Protein AF-A0A956RE01-F1 (afdb_monomer)

Solvent-accessible surface area (backbone atoms only — not comparable to full-atom values): 13002 Å² total; per-residue (Å²): 108,70,56,58,42,41,45,38,44,34,41,78,73,58,74,47,74,67,39,47,53,52,49,48,57,53,44,66,75,76,43,63,73,71,56,42,56,56,47,55,59,42,67,74,34,63,64,59,32,50,56,52,55,68,73,54,75,72,76,89,75,61,57,68,61,55,50,49,59,45,48,55,50,41,26,50,63,29,57,65,54,74,40,30,52,53,42,51,50,55,51,37,47,67,62,71,46,55,66,72,59,53,56,52,48,52,54,52,52,52,50,52,45,42,51,39,43,52,55,38,51,48,55,52,38,58,68,53,65,56,64,98,82,41,63,50,74,66,53,49,51,52,50,50,55,54,55,70,71,33,42,44,30,71,74,57,41,60,54,57,60,57,31,58,84,59,48,68,56,70,66,60,51,44,62,57,50,51,74,48,56,72,69,58,43,51,54,37,48,38,52,39,21,58,52,36,68,76,39,97,54,29,70,67,47,51,52,53,49,46,54,46,34,49,69,52,76,43,56,69,67,60,48,48,52,23,54,58,70,77,82,83,124

pLDDT: mean 90.41, std 9.09, range [31.34, 97.69]

Mean predicted aligned error: 5.32 Å

Nearest PDB structures (foldseek):
  2h5n-assembly1_B  TM=5.365E-01  e=4.356E+00  Porphyromonas gingivalis
  2h5n-assembly1_A  TM=5.049E-01  e=4.552E+00  Porphyromonas gingivalis
  7b2q-assembly1_B  TM=2.016E-01  e=2.456E+00  Homo sapiens

Radius of gyration: 19.48 Å; Cα contacts (8 Å, |Δi|>4): 235; chains: 1; bounding box: 50×41×49 Å

Sequence (233 aa):
MLTAYGLIALADRVLTGNEAARVLGYAKGHLEGEEEFIWMDRLTDLNALQDHFATLSTPDGDARVILEQLWSIALVDGEASMAEVKMLERIGRKLGVKGPDISRWRKDWTNRVIENGDFTARLMAILIPREDGEPSSEDRAYYEQLIDGLPINLGRRKKLLRMLDRPPSFDSIKADFTKLDDERRGEIVGAIGRQLRRSVHRERGAALLRELAAAGGLGDDDVDAALAAKSGS

Foldseek 3Di:
DLLLLLLLCCLVPDRDPQSVVVSLVVCVVPDDDPRSVVSVVCSNDNVSSVVVVVPDAQDDDDLLVVLLSSLVSLLQQLHHDPSSLVSSCVSSVSNVHDNVVSVVSSVVSSVLLVVLLVLLLLLLLVLADDDVLAGDPVSLVVSLVVLSRRSHHPVVSVVSSCCSSPHDDLVVSLVVLLVDDPVSNLSSLLSNLVVLLVDPSNVVSLVSSCVSCVSNVHDPVSNVVSVDDDPPD

Structure (mmCIF, N/CA/C/O backbone):
data_AF-A0A956RE01-F1
#
_entry.id   AF-A0A956RE01-F1
#
loop_
_atom_site.group_PDB
_atom_site.id
_atom_site.type_symbol
_atom_site.label_atom_id
_atom_site.label_alt_id
_atom_site.label_comp_id
_atom_site.label_asym_id
_atom_site.label_entity_id
_atom_site.label_seq_id
_atom_site.pdbx_PDB_ins_code
_atom_site.Cartn_x
_atom_site.Cartn_y
_atom_site.Cartn_z
_atom_site.occupancy
_atom_site.B_iso_or_equiv
_atom_site.auth_seq_id
_atom_site.auth_comp_id
_atom_site.auth_asym_id
_atom_site.auth_atom_id
_atom_site.pdbx_PDB_model_num
ATOM 1 N N . MET A 1 1 ? -13.304 9.348 11.236 1.00 82.81 1 MET A N 1
ATOM 2 C CA . MET A 1 1 ? -12.237 8.519 10.631 1.00 82.81 1 MET A CA 1
ATOM 3 C C . MET A 1 1 ? -10.883 8.711 11.307 1.00 82.81 1 MET A C 1
ATOM 5 O O . MET A 1 1 ? -10.332 7.715 11.752 1.00 82.81 1 MET A O 1
ATOM 9 N N . LEU A 1 2 ? -10.369 9.939 11.472 1.00 87.69 2 LEU A N 1
ATOM 10 C CA . LEU A 1 2 ? -9.028 10.195 12.037 1.00 87.69 2 LEU A CA 1
ATOM 11 C C . LEU A 1 2 ? -8.740 9.511 13.392 1.00 87.69 2 LEU A C 1
ATOM 13 O O . LEU A 1 2 ? -7.663 8.959 13.581 1.00 87.69 2 LEU A O 1
ATOM 17 N N . THR A 1 3 ? -9.717 9.442 14.304 1.00 90.69 3 THR A N 1
ATOM 18 C CA . THR A 1 3 ? -9.567 8.683 15.565 1.00 90.69 3 THR A CA 1
ATOM 19 C C . THR A 1 3 ? -9.249 7.212 15.334 1.00 90.69 3 THR A C 1
ATOM 21 O O . THR A 1 3 ? -8.397 6.658 16.012 1.00 90.69 3 THR A O 1
ATOM 24 N N . ALA A 1 4 ? -9.926 6.571 14.380 1.00 91.19 4 ALA A N 1
ATOM 25 C CA . ALA A 1 4 ? -9.703 5.165 14.072 1.00 91.19 4 ALA A CA 1
ATOM 26 C C . ALA A 1 4 ? -8.326 4.952 13.420 1.00 91.19 4 ALA A C 1
ATOM 28 O O . ALA A 1 4 ? -7.662 3.972 13.748 1.00 91.19 4 ALA A O 1
ATOM 29 N N . TYR A 1 5 ? -7.871 5.895 12.581 1.00 90.81 5 TYR A N 1
ATOM 30 C CA . TYR A 1 5 ? -6.505 5.902 12.043 1.00 90.81 5 TYR A CA 1
ATOM 31 C C . TYR A 1 5 ? -5.464 5.943 13.172 1.00 90.81 5 TYR A C 1
ATOM 33 O O . TYR A 1 5 ? -4.588 5.083 13.228 1.00 90.81 5 TYR A O 1
ATOM 41 N N . GLY A 1 6 ? -5.608 6.889 14.106 1.00 91.12 6 GLY A N 1
ATOM 42 C CA . GLY A 1 6 ? -4.723 7.003 15.268 1.00 91.12 6 GLY A CA 1
ATOM 43 C C . GLY A 1 6 ? -4.767 5.777 16.182 1.00 91.12 6 GLY A C 1
ATOM 44 O O . GLY A 1 6 ? -3.731 5.329 16.653 1.00 91.12 6 GLY A O 1
ATOM 45 N N . LEU A 1 7 ? -5.948 5.189 16.400 1.00 93.81 7 LEU A N 1
ATOM 46 C CA . LEU A 1 7 ? -6.093 3.988 17.227 1.00 93.81 7 LEU A CA 1
ATOM 47 C C . LEU A 1 7 ? -5.344 2.782 16.670 1.00 93.81 7 LEU A C 1
ATOM 49 O O . LEU A 1 7 ? -4.800 2.015 17.458 1.00 93.81 7 LEU A O 1
ATOM 53 N N . ILE A 1 8 ? -5.354 2.591 15.348 1.00 94.56 8 ILE A N 1
ATOM 54 C CA . ILE A 1 8 ? -4.568 1.530 14.713 1.00 94.56 8 ILE A CA 1
ATOM 55 C C . ILE A 1 8 ? -3.079 1.841 14.853 1.00 94.56 8 ILE A C 1
ATOM 57 O O . ILE A 1 8 ? -2.365 1.023 15.414 1.00 94.56 8 ILE A O 1
ATOM 61 N N . ALA A 1 9 ? -2.649 3.040 14.452 1.00 90.94 9 ALA A N 1
ATOM 62 C CA . ALA A 1 9 ? -1.240 3.441 14.476 1.00 90.94 9 ALA A CA 1
ATOM 63 C C . ALA A 1 9 ? -0.602 3.458 15.880 1.00 90.94 9 ALA A C 1
ATOM 65 O O . ALA A 1 9 ? 0.609 3.389 16.005 1.00 90.94 9 ALA A O 1
ATOM 66 N N . LEU A 1 10 ? -1.399 3.588 16.947 1.00 91.94 10 LEU A N 1
ATOM 67 C CA . LEU A 1 10 ? -0.927 3.547 18.336 1.00 91.94 10 LEU A CA 1
ATOM 68 C C . LEU A 1 10 ? -1.280 2.246 19.063 1.00 91.94 10 LEU A C 1
ATOM 70 O O . LEU A 1 10 ? -1.104 2.162 20.282 1.00 91.94 10 LEU A O 1
ATOM 74 N N . ALA A 1 11 ? -1.822 1.238 18.376 1.00 92.19 11 ALA A N 1
ATOM 75 C CA . ALA A 1 11 ? -2.373 0.064 19.046 1.00 92.19 11 ALA A CA 1
ATOM 76 C C . ALA A 1 11 ? -1.320 -0.691 19.875 1.00 92.19 11 ALA A C 1
ATOM 78 O O . ALA A 1 11 ? -1.633 -1.179 20.965 1.00 92.19 11 ALA A O 1
ATOM 79 N N . ASP A 1 12 ? -0.081 -0.759 19.392 1.00 90.06 12 ASP A N 1
ATOM 80 C CA . ASP A 1 12 ? 1.063 -1.382 20.065 1.00 90.06 12 ASP A CA 1
ATOM 81 C C . ASP A 1 12 ? 1.896 -0.398 20.915 1.00 90.06 12 ASP A C 1
ATOM 83 O O . ASP A 1 12 ? 2.863 -0.805 21.561 1.00 90.06 12 ASP A O 1
ATOM 87 N N . ARG A 1 13 ? 1.459 0.869 20.994 1.00 87.06 13 ARG A N 1
ATOM 88 C CA . ARG A 1 13 ? 2.109 1.996 21.687 1.00 87.06 13 ARG A CA 1
ATOM 89 C C . ARG A 1 13 ? 3.425 2.462 21.064 1.00 87.06 13 ARG A C 1
ATOM 91 O O . ARG A 1 13 ? 4.165 3.197 21.720 1.00 87.06 13 ARG A O 1
ATOM 98 N N . VAL A 1 14 ? 3.709 2.075 19.827 1.00 83.75 14 VAL A N 1
ATOM 99 C CA . VAL A 1 14 ? 4.870 2.544 19.076 1.00 83.75 14 VAL A CA 1
ATOM 100 C C . VAL A 1 14 ? 4.365 3.215 17.811 1.00 83.75 14 VAL A C 1
ATOM 102 O O . VAL A 1 14 ? 3.872 2.557 16.916 1.00 83.75 14 VAL A O 1
ATOM 105 N N . LEU A 1 15 ? 4.505 4.538 17.725 1.00 81.94 15 LEU A N 1
ATOM 106 C CA . LEU A 1 15 ? 4.185 5.255 16.495 1.00 81.94 15 LEU A CA 1
ATOM 107 C C . LEU A 1 15 ? 5.443 5.363 15.634 1.00 81.94 15 LEU A C 1
ATOM 109 O O . LEU A 1 15 ? 6.355 6.134 15.954 1.00 81.94 15 LEU A O 1
ATOM 113 N N . THR A 1 16 ? 5.504 4.608 14.542 1.00 82.69 16 THR A N 1
ATOM 114 C CA . THR A 1 16 ? 6.616 4.726 13.594 1.00 82.69 16 THR A CA 1
ATOM 115 C C . THR A 1 16 ? 6.472 5.981 12.730 1.00 82.69 16 THR A C 1
ATOM 117 O O . THR A 1 16 ? 5.378 6.512 12.518 1.00 82.69 16 THR A O 1
ATOM 120 N N . GLY A 1 17 ? 7.589 6.469 12.178 1.00 81.94 17 GLY A N 1
ATOM 121 C CA . GLY A 1 17 ? 7.576 7.646 11.301 1.00 81.94 17 GLY A CA 1
ATOM 122 C C . GLY A 1 17 ? 6.684 7.471 10.064 1.00 81.94 17 GLY A C 1
ATOM 123 O O . GLY A 1 17 ? 6.047 8.428 9.624 1.00 81.94 17 GLY A O 1
ATOM 124 N N . ASN A 1 18 ? 6.584 6.249 9.533 1.00 82.38 18 ASN A N 1
ATOM 125 C CA . ASN A 1 18 ? 5.767 5.957 8.358 1.00 82.38 18 ASN A CA 1
ATOM 126 C C . ASN A 1 18 ? 4.265 5.919 8.688 1.00 82.38 18 ASN A C 1
ATOM 128 O O . ASN A 1 18 ? 3.454 6.440 7.917 1.00 82.38 18 ASN A O 1
ATOM 132 N N . GLU A 1 19 ? 3.878 5.345 9.830 1.00 84.25 19 GLU A N 1
ATOM 133 C CA . GLU A 1 19 ? 2.489 5.368 10.304 1.00 84.25 19 GLU A CA 1
ATOM 134 C C . GLU A 1 19 ? 2.057 6.793 10.635 1.00 84.25 19 GLU A C 1
ATOM 136 O O . G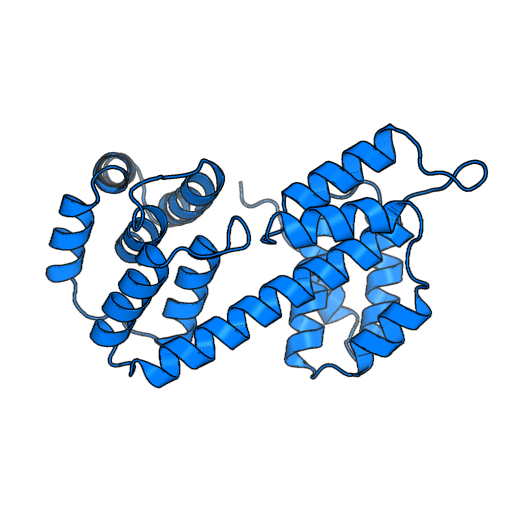LU A 1 19 ? 1.007 7.239 10.164 1.00 84.25 19 GLU A O 1
ATOM 141 N N . ALA A 1 20 ? 2.910 7.543 11.345 1.00 83.69 20 ALA A N 1
ATOM 142 C CA . ALA A 1 20 ? 2.697 8.957 11.621 1.00 83.69 20 ALA A CA 1
ATOM 143 C C . ALA A 1 20 ? 2.462 9.733 10.321 1.00 83.69 20 ALA A C 1
ATOM 145 O O . ALA A 1 20 ? 1.442 10.400 10.181 1.00 83.69 20 ALA A O 1
ATOM 146 N N . ALA A 1 21 ? 3.338 9.590 9.322 1.00 84.06 21 ALA A N 1
ATOM 147 C CA . ALA A 1 21 ? 3.187 10.280 8.043 1.00 84.06 21 ALA A CA 1
ATOM 148 C C . ALA A 1 21 ? 1.838 9.987 7.359 1.00 84.06 21 ALA A C 1
ATOM 150 O O . ALA A 1 21 ? 1.241 10.894 6.776 1.00 84.06 21 ALA A O 1
ATOM 151 N N . ARG A 1 22 ? 1.315 8.756 7.455 1.00 82.75 22 ARG A N 1
ATOM 152 C CA . ARG A 1 22 ? -0.002 8.409 6.893 1.00 82.75 22 ARG A CA 1
ATOM 153 C C . ARG A 1 22 ? -1.161 9.017 7.669 1.00 82.75 22 ARG A C 1
ATOM 155 O O . ARG A 1 22 ? -2.068 9.574 7.051 1.00 82.75 22 ARG A O 1
ATOM 162 N N . VAL A 1 23 ? -1.141 8.922 8.997 1.00 85.25 23 VAL A N 1
ATOM 163 C CA . VAL A 1 23 ? -2.196 9.499 9.843 1.00 85.25 23 VAL A CA 1
ATOM 164 C C . VAL A 1 23 ? -2.228 11.023 9.690 1.00 85.25 23 VAL A C 1
ATOM 166 O O . VAL A 1 23 ? -3.299 11.605 9.526 1.00 85.25 23 VAL A O 1
ATOM 169 N N . LEU A 1 24 ? -1.057 11.663 9.647 1.00 82.19 24 LEU A N 1
ATOM 170 C CA . LEU A 1 24 ? -0.921 13.105 9.444 1.00 82.19 24 LEU A CA 1
ATOM 171 C C . LEU A 1 24 ? -1.307 13.546 8.036 1.00 82.19 24 LEU A C 1
ATOM 173 O O . LEU A 1 24 ? -1.952 14.578 7.881 1.00 82.19 24 LEU A O 1
ATOM 177 N N . GLY A 1 25 ? -0.967 12.762 7.012 1.00 81.75 25 GLY A N 1
ATOM 178 C CA . GLY A 1 25 ? -1.433 13.017 5.651 1.00 81.75 25 GLY A CA 1
ATOM 179 C C . GLY A 1 25 ? -2.960 13.011 5.554 1.00 81.75 25 GLY A C 1
ATOM 180 O O . GLY A 1 25 ? -3.533 13.843 4.856 1.00 81.75 25 GLY A O 1
ATOM 181 N N . TYR A 1 26 ? -3.630 12.128 6.304 1.00 81.25 26 TYR A N 1
ATOM 182 C CA . TYR A 1 26 ? -5.088 12.146 6.405 1.00 81.25 26 TYR A CA 1
ATOM 183 C C . TYR A 1 26 ? -5.588 13.387 7.158 1.00 81.25 26 TYR A C 1
ATOM 185 O O . TYR A 1 26 ? -6.492 14.058 6.670 1.00 81.25 26 TYR A O 1
ATOM 193 N N . ALA A 1 27 ? -4.991 13.723 8.306 1.00 79.75 27 ALA A N 1
ATOM 194 C CA . ALA A 1 27 ? -5.362 14.897 9.100 1.00 79.75 27 ALA A CA 1
ATOM 195 C C . ALA A 1 27 ? -5.250 16.213 8.310 1.00 79.75 27 ALA A C 1
ATOM 197 O O . ALA A 1 27 ? -6.220 16.959 8.246 1.00 79.75 27 ALA A O 1
ATOM 198 N N . LYS A 1 28 ? -4.119 16.457 7.637 1.00 75.31 28 LYS A N 1
ATOM 199 C CA . LYS A 1 28 ? -3.869 17.689 6.865 1.00 75.31 28 LYS A CA 1
ATOM 200 C C . LYS A 1 28 ? -4.835 17.911 5.706 1.00 75.31 28 LYS A C 1
ATOM 202 O O . LYS A 1 28 ? -5.053 19.043 5.302 1.00 75.31 28 LYS A O 1
ATOM 207 N N . GLY A 1 29 ? -5.412 16.841 5.161 1.00 73.00 29 GLY A N 1
ATOM 208 C CA . GLY A 1 29 ? -6.431 16.949 4.117 1.00 73.00 29 GLY A CA 1
ATOM 209 C C . GLY A 1 29 ? -7.837 17.269 4.638 1.00 73.00 29 GLY A C 1
ATOM 210 O O . GLY A 1 29 ? -8.733 17.464 3.824 1.00 73.00 29 GLY A O 1
ATOM 211 N N . HIS A 1 30 ? -8.050 17.261 5.960 1.00 77.62 30 HIS A N 1
ATOM 212 C CA . HIS A 1 30 ? -9.384 17.317 6.573 1.00 77.62 30 HIS A CA 1
ATOM 213 C C . HIS A 1 30 ? -9.507 18.296 7.748 1.00 77.62 30 HIS A C 1
ATOM 215 O O . HIS A 1 30 ? -10.621 18.503 8.222 1.00 77.62 30 HIS A O 1
ATOM 221 N N . LEU A 1 31 ? -8.400 18.852 8.240 1.00 81.62 31 LEU A N 1
ATOM 222 C CA . LEU A 1 31 ? -8.347 19.727 9.408 1.00 81.62 31 LEU A CA 1
ATOM 223 C C . LEU A 1 31 ? -7.549 20.984 9.071 1.00 81.62 31 LEU A C 1
ATOM 225 O O . LEU A 1 31 ? -6.555 20.905 8.352 1.00 81.62 31 LEU A O 1
ATOM 229 N N . GLU A 1 32 ? -7.950 22.119 9.639 1.00 80.00 32 GLU A N 1
ATOM 230 C CA . GLU A 1 32 ? -7.264 23.398 9.456 1.00 80.00 32 GLU A CA 1
ATOM 231 C C . GLU A 1 32 ? -7.017 24.096 10.803 1.00 80.00 32 GLU A C 1
ATOM 233 O O . GLU A 1 32 ? -7.822 24.023 11.735 1.00 80.00 32 GLU A O 1
ATOM 238 N N . GLY A 1 33 ? -5.892 24.809 10.899 1.00 79.38 33 GLY A N 1
ATOM 239 C CA . GLY A 1 33 ? -5.599 25.720 12.005 1.00 79.38 33 GLY A CA 1
ATOM 240 C C . GLY A 1 33 ? -5.492 25.040 13.374 1.00 79.38 33 GLY A C 1
ATOM 241 O O . GLY A 1 33 ? -4.724 24.101 13.569 1.00 79.38 33 GLY A O 1
ATOM 242 N N . GLU A 1 34 ? -6.235 25.554 14.352 1.00 80.00 34 GLU A N 1
ATOM 243 C CA . GLU A 1 34 ? -6.194 25.100 15.750 1.00 80.00 34 GLU A CA 1
ATOM 244 C C . GLU A 1 34 ? -6.663 23.643 15.917 1.00 80.00 34 GLU A C 1
ATOM 246 O O . GLU A 1 34 ? -6.195 22.929 16.807 1.00 80.00 34 GLU A O 1
ATOM 251 N N . GLU A 1 35 ? -7.530 23.169 15.019 1.00 80.75 35 GLU A N 1
ATOM 252 C CA . GLU A 1 35 ? -8.024 21.795 15.042 1.00 80.75 35 GLU A CA 1
ATOM 253 C C . GLU A 1 35 ? -6.904 20.788 14.738 1.00 80.75 35 GLU A C 1
ATOM 255 O O . GLU A 1 35 ? -6.819 19.746 15.390 1.00 80.75 35 GLU A O 1
ATOM 260 N N . GLU A 1 36 ? -5.987 21.121 13.821 1.00 79.44 36 GLU A N 1
ATOM 261 C CA . GLU A 1 36 ? -4.813 20.291 13.528 1.00 79.44 36 GLU A CA 1
ATOM 262 C C . GLU A 1 36 ? -3.948 20.115 14.784 1.00 79.44 36 GLU A C 1
ATOM 264 O O . GLU A 1 36 ? -3.575 18.993 15.119 1.00 79.44 36 GLU A O 1
ATOM 269 N N . PHE A 1 37 ? -3.696 21.192 15.536 1.00 79.56 37 PHE A N 1
ATOM 270 C CA . PHE A 1 37 ? -2.884 21.145 16.757 1.00 79.56 37 PHE A CA 1
ATOM 271 C C . PHE A 1 37 ? -3.516 20.275 17.855 1.00 79.56 37 PHE A C 1
ATOM 273 O O . PHE A 1 37 ? -2.831 19.458 18.473 1.00 79.56 37 PHE A O 1
ATOM 280 N N . ILE A 1 38 ? -4.831 20.389 18.064 1.00 82.00 38 ILE A N 1
ATOM 281 C CA . ILE A 1 38 ? -5.563 19.547 19.026 1.00 82.00 38 ILE A CA 1
ATOM 282 C C . ILE A 1 38 ? -5.472 18.068 18.634 1.00 82.00 38 ILE A C 1
ATOM 284 O O . ILE A 1 38 ? -5.308 17.191 19.489 1.00 82.00 38 ILE A O 1
ATOM 288 N N . TRP A 1 39 ? -5.577 17.768 17.339 1.00 83.56 39 TRP A N 1
ATOM 289 C CA . TRP A 1 39 ? -5.441 16.399 16.857 1.00 83.56 39 TRP A CA 1
ATOM 290 C C . TRP A 1 39 ? -4.017 15.876 16.960 1.00 83.56 39 TRP A C 1
ATOM 292 O O . TRP A 1 39 ? -3.854 14.706 17.292 1.00 83.56 39 TRP A O 1
ATOM 302 N N . MET A 1 40 ? -3.006 16.716 16.741 1.00 81.00 40 MET A N 1
ATOM 303 C CA . MET A 1 40 ? -1.608 16.339 16.939 1.00 81.00 40 MET A CA 1
ATOM 304 C C . MET A 1 40 ? -1.346 15.860 18.363 1.00 81.00 40 MET A C 1
ATOM 306 O O . MET A 1 40 ? -0.753 14.800 18.541 1.00 81.00 40 MET A O 1
ATOM 310 N N . ASP A 1 41 ? -1.828 16.604 19.359 1.00 83.44 41 ASP A N 1
ATOM 311 C CA . ASP A 1 41 ? -1.694 16.234 20.770 1.00 83.44 41 ASP A CA 1
ATOM 312 C C . ASP A 1 41 ? -2.409 14.903 21.055 1.00 83.44 41 ASP A C 1
ATOM 314 O O . ASP A 1 41 ? -1.817 13.940 21.550 1.00 83.44 41 ASP A O 1
ATOM 318 N N . ARG A 1 42 ? -3.662 14.777 20.598 1.00 85.56 42 ARG A N 1
ATOM 319 C CA . ARG A 1 42 ? -4.464 13.560 20.787 1.00 85.56 42 ARG A CA 1
ATOM 320 C C . ARG A 1 42 ? -3.871 12.326 20.101 1.00 85.56 42 ARG A C 1
ATOM 322 O O . ARG A 1 42 ? -3.989 11.228 20.633 1.00 85.56 42 ARG A O 1
ATOM 329 N N . LEU A 1 43 ? -3.234 12.480 18.941 1.00 85.00 43 LEU A N 1
ATOM 330 C CA . LEU A 1 43 ? -2.581 11.394 18.198 1.00 85.00 43 LEU A CA 1
ATOM 331 C C . LEU A 1 43 ? -1.316 10.851 18.878 1.00 85.00 43 LEU A C 1
ATOM 333 O O . LEU A 1 43 ? -0.701 9.934 18.341 1.00 85.00 43 LEU A O 1
ATOM 337 N N . THR A 1 44 ? -0.948 11.372 20.051 1.00 85.50 44 THR A N 1
ATOM 338 C CA . THR A 1 44 ? 0.118 10.825 20.902 1.00 85.50 44 THR A CA 1
ATOM 339 C C . THR A 1 44 ? -0.406 10.122 22.160 1.00 85.50 44 THR A C 1
ATOM 341 O O . THR A 1 44 ? 0.357 9.429 22.833 1.00 85.50 44 THR A O 1
ATOM 344 N N . ASP A 1 45 ? -1.709 10.221 22.454 1.00 89.44 45 ASP A N 1
ATOM 345 C CA . ASP A 1 45 ? -2.342 9.626 23.633 1.00 89.44 45 ASP A CA 1
ATOM 346 C C . ASP A 1 45 ? -3.381 8.566 23.234 1.00 89.44 45 ASP A C 1
ATOM 348 O O . ASP A 1 45 ? -4.523 8.845 22.852 1.00 89.44 45 ASP A O 1
ATOM 352 N N . LEU A 1 46 ? -2.982 7.299 23.378 1.00 90.69 46 LEU A N 1
ATOM 353 C CA . LEU A 1 46 ? -3.844 6.154 23.102 1.00 90.69 46 LEU A CA 1
ATOM 354 C C . LEU A 1 46 ? -5.112 6.143 23.974 1.00 90.69 46 LEU A C 1
ATOM 356 O O . LEU A 1 46 ? -6.164 5.724 23.491 1.00 90.69 46 LEU A O 1
ATOM 360 N N . ASN A 1 47 ? -5.045 6.577 25.234 1.00 91.44 47 ASN A N 1
ATOM 361 C CA . ASN A 1 47 ? -6.218 6.590 26.111 1.00 91.44 47 ASN A CA 1
ATOM 362 C C . ASN A 1 47 ? -7.201 7.670 25.657 1.00 91.44 47 ASN A C 1
ATOM 364 O O . ASN A 1 47 ? -8.379 7.369 25.462 1.00 91.44 47 ASN A O 1
ATOM 368 N N . ALA A 1 48 ? -6.709 8.878 25.366 1.00 90.69 48 ALA A N 1
ATOM 369 C CA . ALA A 1 48 ? -7.539 9.956 24.833 1.00 90.69 48 ALA A CA 1
ATOM 370 C C . ALA A 1 48 ? -8.228 9.560 23.513 1.00 90.69 48 ALA A C 1
ATOM 372 O O . ALA A 1 48 ? -9.404 9.867 23.299 1.00 90.69 48 ALA A O 1
ATOM 373 N N . LEU A 1 49 ? -7.534 8.827 22.633 1.00 92.50 49 LEU A N 1
ATOM 374 C CA . LEU A 1 49 ? -8.131 8.284 21.408 1.00 92.50 49 LEU A CA 1
ATOM 375 C C . LEU A 1 49 ? -9.211 7.237 21.688 1.00 92.50 49 LEU A C 1
ATOM 377 O O . LEU A 1 49 ? -10.232 7.215 20.996 1.00 92.50 49 LEU A O 1
ATOM 381 N N . GLN A 1 50 ? -9.006 6.363 22.674 1.00 92.69 50 GLN A N 1
ATOM 382 C CA . GLN A 1 50 ? -9.990 5.343 23.035 1.00 92.69 50 GLN A CA 1
ATOM 383 C C . GLN A 1 50 ? -11.249 5.951 23.649 1.00 92.69 50 GLN A C 1
ATOM 385 O O . GLN A 1 50 ? -12.352 5.520 23.296 1.00 92.69 50 GLN A O 1
ATOM 390 N N . ASP A 1 51 ? -11.089 6.955 24.508 1.00 93.00 51 ASP A N 1
ATOM 391 C CA . ASP A 1 51 ? -12.196 7.685 25.121 1.00 93.00 51 ASP A CA 1
ATOM 392 C C . ASP A 1 51 ? -12.986 8.444 24.056 1.00 93.00 51 ASP A C 1
ATOM 394 O O . ASP A 1 51 ? -14.206 8.299 23.962 1.00 93.00 51 ASP A O 1
ATOM 398 N N . HIS A 1 52 ? -12.294 9.152 23.159 1.00 92.31 52 HIS A N 1
ATOM 399 C CA . HIS A 1 52 ? -12.934 9.813 22.026 1.00 92.31 52 HIS A CA 1
ATOM 400 C C . HIS A 1 52 ? -13.661 8.810 21.115 1.00 92.31 52 HIS A C 1
ATOM 402 O O . HIS A 1 52 ? -14.795 9.029 20.711 1.00 92.31 52 HIS A O 1
ATOM 408 N N . PHE A 1 53 ? -13.065 7.654 20.821 1.00 93.25 53 PHE A N 1
ATOM 409 C CA . PHE A 1 53 ? -13.717 6.631 19.999 1.00 93.25 53 PHE A CA 1
ATOM 410 C C . PHE A 1 53 ? -14.978 6.037 20.644 1.00 93.25 53 PHE A C 1
ATOM 412 O O . PHE A 1 53 ? -15.911 5.626 19.941 1.00 93.25 53 PHE A O 1
ATOM 419 N N . ALA A 1 54 ? -15.032 5.976 21.976 1.00 91.56 54 ALA A N 1
ATOM 420 C CA . ALA A 1 54 ? -16.214 5.512 22.689 1.00 91.56 54 ALA A CA 1
ATOM 421 C C . ALA A 1 54 ? -17.410 6.456 22.483 1.00 91.56 54 ALA A C 1
ATOM 423 O O . ALA A 1 54 ? -18.527 5.961 22.324 1.00 91.56 54 ALA A O 1
ATOM 424 N N . THR A 1 55 ? -17.174 7.770 22.404 1.00 92.50 55 THR A N 1
ATOM 425 C CA . THR A 1 55 ? -18.231 8.785 22.245 1.00 92.50 55 THR A CA 1
ATOM 426 C C . THR A 1 55 ? -18.734 8.932 20.811 1.00 92.50 55 THR A C 1
ATOM 428 O O . THR A 1 55 ? -19.863 9.374 20.607 1.00 92.50 55 THR A O 1
ATOM 431 N N . LEU A 1 56 ? -17.937 8.538 19.813 1.00 88.88 56 LEU A N 1
ATOM 432 C CA . LEU A 1 56 ? -18.331 8.634 18.407 1.00 88.88 56 LEU A CA 1
ATOM 433 C C . LEU A 1 56 ? -19.507 7.709 18.070 1.00 88.88 56 LEU A C 1
ATOM 435 O O . LEU A 1 56 ? -19.555 6.551 18.498 1.00 88.88 56 LEU A O 1
ATOM 439 N N . SER A 1 57 ? -20.416 8.188 17.225 1.00 87.38 57 SER A N 1
ATOM 440 C CA . SER A 1 57 ? -21.365 7.333 16.516 1.00 87.38 57 SER A CA 1
ATOM 441 C C . SER A 1 57 ? -20.650 6.490 15.455 1.00 87.38 57 SER A C 1
ATOM 443 O O . SER A 1 57 ? -19.511 6.757 15.061 1.00 87.38 57 SER A O 1
ATOM 445 N N . THR A 1 58 ? -21.313 5.428 15.006 1.00 85.25 58 THR A N 1
ATOM 446 C CA . THR A 1 58 ? -20.853 4.657 13.850 1.00 85.25 58 THR A CA 1
ATOM 447 C C . THR A 1 58 ? -20.910 5.556 12.609 1.00 85.25 58 THR A C 1
ATOM 449 O O . THR A 1 58 ? -21.958 6.159 12.378 1.00 85.25 58 THR A O 1
ATOM 452 N N . PRO A 1 59 ? -19.810 5.702 11.847 1.00 83.38 59 PRO A N 1
ATOM 453 C CA . PRO A 1 59 ? -19.812 6.501 10.628 1.00 83.38 59 PRO A CA 1
ATOM 454 C C . PRO A 1 59 ? -20.705 5.866 9.559 1.00 83.38 59 PRO A C 1
ATOM 456 O O . PRO A 1 59 ? -20.803 4.640 9.481 1.00 83.38 59 PRO A O 1
ATOM 459 N N . ASP A 1 60 ? -21.288 6.704 8.705 1.00 82.81 60 ASP A N 1
ATOM 460 C CA . ASP A 1 60 ? -21.952 6.248 7.487 1.00 82.81 60 ASP A CA 1
ATOM 461 C C . ASP A 1 60 ? -20.921 5.696 6.488 1.00 82.81 60 ASP A C 1
ATOM 463 O O . ASP A 1 60 ? -19.784 6.171 6.413 1.00 82.81 60 ASP A O 1
ATOM 467 N N . GLY A 1 61 ? -21.328 4.701 5.699 1.00 87.25 61 GLY A N 1
ATOM 468 C CA . GLY A 1 61 ? -20.518 4.127 4.624 1.00 87.25 61 GLY A CA 1
ATOM 469 C C . GLY A 1 61 ? -20.302 2.620 4.735 1.00 87.25 61 GLY A C 1
ATOM 470 O O . GLY A 1 61 ? -20.811 1.947 5.633 1.00 87.25 61 GLY A O 1
ATOM 471 N N . ASP A 1 62 ? -19.546 2.078 3.782 1.00 93.56 62 ASP A N 1
ATOM 472 C CA . ASP A 1 62 ? -19.224 0.655 3.748 1.00 93.56 62 ASP A CA 1
ATOM 473 C C . ASP A 1 62 ? -18.151 0.324 4.798 1.00 93.56 62 ASP A C 1
ATOM 475 O O . ASP A 1 62 ? -16.987 0.726 4.696 1.00 93.56 62 ASP A O 1
ATOM 479 N N . ALA A 1 63 ? -18.546 -0.451 5.811 1.00 94.44 63 ALA A N 1
ATOM 480 C CA . ALA A 1 63 ? -17.661 -0.898 6.876 1.00 94.44 63 ALA A CA 1
ATOM 481 C C . ALA A 1 63 ? -16.438 -1.666 6.353 1.00 94.44 63 ALA A C 1
ATOM 483 O O . ALA A 1 63 ? -15.363 -1.566 6.944 1.00 94.44 63 ALA A O 1
ATOM 484 N N . ARG A 1 64 ? -16.568 -2.411 5.247 1.00 95.50 64 ARG A N 1
ATOM 485 C CA . ARG A 1 64 ? -15.446 -3.124 4.630 1.00 95.50 64 ARG A CA 1
ATOM 486 C C . ARG A 1 64 ? -14.398 -2.141 4.118 1.00 95.50 64 ARG A C 1
ATOM 488 O O . ARG A 1 64 ? -13.225 -2.318 4.425 1.00 95.50 64 ARG A O 1
ATOM 495 N N . VAL A 1 65 ? -14.824 -1.093 3.411 1.00 93.56 65 VAL A N 1
ATOM 496 C CA . VAL A 1 65 ? -13.932 -0.050 2.873 1.00 93.56 65 VAL A CA 1
ATOM 497 C C . VAL A 1 65 ? -13.224 0.696 4.004 1.00 93.56 65 VAL A C 1
ATOM 499 O O . VAL A 1 65 ? -12.010 0.886 3.961 1.00 93.56 65 VAL A O 1
ATOM 502 N N . ILE A 1 66 ? -13.963 1.062 5.055 1.00 93.88 66 ILE A N 1
ATOM 503 C CA . ILE A 1 66 ? -13.401 1.726 6.240 1.00 93.88 66 ILE A CA 1
ATOM 504 C C . ILE A 1 66 ? -12.326 0.848 6.891 1.00 93.88 66 ILE A C 1
ATOM 506 O O . ILE A 1 66 ? -11.225 1.314 7.182 1.00 93.88 66 ILE A O 1
ATOM 510 N N . LEU A 1 67 ? -12.625 -0.432 7.117 1.00 96.62 67 LEU A N 1
ATOM 511 C CA . LEU A 1 67 ? -11.694 -1.354 7.765 1.00 96.62 67 LEU A CA 1
ATOM 512 C C . LEU A 1 67 ? -10.475 -1.668 6.893 1.00 96.62 67 LEU A C 1
ATOM 514 O O . LEU A 1 67 ? -9.385 -1.817 7.437 1.00 96.62 67 LEU A O 1
ATOM 518 N N . GLU A 1 68 ? -10.626 -1.724 5.571 1.00 96.00 68 GLU A N 1
ATOM 519 C CA . GLU A 1 68 ? -9.510 -1.900 4.638 1.00 96.00 68 GLU A CA 1
ATOM 520 C C . GLU A 1 68 ? -8.531 -0.726 4.704 1.00 96.00 68 GLU A C 1
ATOM 522 O O . GLU A 1 68 ? -7.319 -0.915 4.829 1.00 96.00 68 GLU A O 1
ATOM 527 N N . GLN A 1 69 ? -9.059 0.500 4.693 1.00 93.06 69 GLN A N 1
ATOM 528 C CA . GLN A 1 69 ? -8.255 1.712 4.825 1.00 93.06 69 GLN A CA 1
ATOM 529 C C . GLN A 1 69 ? -7.484 1.736 6.148 1.00 93.06 69 GLN A C 1
ATOM 531 O O . GLN A 1 69 ? -6.294 2.051 6.161 1.00 93.06 69 GLN A O 1
ATOM 536 N N . LEU A 1 70 ? -8.139 1.357 7.246 1.00 94.75 70 LEU A N 1
ATOM 537 C CA . LEU A 1 70 ? -7.509 1.246 8.560 1.00 94.75 70 LEU A CA 1
ATOM 538 C C . LEU A 1 70 ? -6.431 0.160 8.589 1.00 94.75 70 LEU A C 1
ATOM 540 O O . LEU A 1 70 ? -5.332 0.389 9.086 1.00 94.75 70 LEU A O 1
ATOM 544 N N . TRP A 1 71 ? -6.709 -1.002 8.000 1.00 96.25 71 TRP A N 1
ATOM 545 C CA . TRP A 1 71 ? -5.745 -2.096 7.910 1.00 96.25 71 TRP A CA 1
ATOM 546 C C . TRP A 1 71 ? -4.512 -1.727 7.083 1.00 96.25 71 TRP A C 1
ATOM 548 O O . TRP A 1 71 ? -3.410 -2.177 7.384 1.00 96.25 71 TRP A O 1
ATOM 558 N N . SER A 1 72 ? -4.659 -0.853 6.084 1.00 92.94 72 SER A N 1
ATOM 559 C CA . SER A 1 72 ? -3.522 -0.375 5.293 1.00 92.94 72 SER A CA 1
ATOM 560 C C . SER A 1 72 ? -2.474 0.383 6.121 1.00 92.94 72 SER A C 1
ATOM 562 O O . SER A 1 72 ? -1.311 0.414 5.716 1.00 92.94 72 SER A O 1
ATOM 564 N N . ILE A 1 73 ? -2.867 0.986 7.252 1.00 92.44 73 ILE A N 1
ATOM 565 C CA . ILE A 1 73 ? -1.956 1.643 8.204 1.00 92.44 73 ILE A CA 1
ATOM 566 C C . ILE A 1 73 ? -1.147 0.581 8.939 1.00 92.44 73 ILE A C 1
ATOM 568 O O . ILE A 1 73 ? 0.070 0.665 8.961 1.00 92.44 73 ILE A O 1
ATOM 572 N N . ALA A 1 74 ? -1.821 -0.456 9.442 1.00 92.75 74 ALA A N 1
ATOM 573 C CA . ALA A 1 74 ? -1.168 -1.539 10.174 1.00 92.75 74 ALA A CA 1
ATOM 574 C C . ALA A 1 74 ? -0.190 -2.348 9.312 1.00 92.75 74 ALA A C 1
ATOM 576 O O . ALA A 1 74 ? 0.660 -3.073 9.805 1.00 92.75 74 ALA A O 1
ATOM 577 N N . LEU A 1 75 ? -0.327 -2.268 7.988 1.00 93.25 75 LEU A N 1
ATOM 578 C CA . LEU A 1 75 ? 0.579 -2.914 7.045 1.00 93.25 75 LEU A CA 1
ATOM 579 C C . LEU A 1 75 ? 1.677 -1.982 6.533 1.00 93.25 75 LEU A C 1
ATOM 581 O O . LEU A 1 75 ? 2.357 -2.352 5.581 1.00 93.25 75 LEU A O 1
ATOM 585 N N . VAL A 1 76 ? 1.865 -0.791 7.105 1.00 88.19 76 VAL A N 1
ATOM 586 C CA . VAL A 1 76 ? 2.905 0.153 6.665 1.00 88.19 76 VAL A CA 1
ATOM 587 C C . VAL A 1 76 ? 4.285 -0.504 6.613 1.00 88.19 76 VAL A C 1
ATOM 589 O O . VAL A 1 76 ? 4.963 -0.373 5.596 1.00 88.19 76 VAL A O 1
ATOM 592 N N . ASP A 1 77 ? 4.628 -1.298 7.626 1.00 85.56 77 ASP A N 1
ATOM 593 C CA . ASP A 1 77 ? 5.885 -2.058 7.682 1.00 85.56 77 ASP A CA 1
ATOM 594 C C . ASP A 1 77 ? 5.734 -3.509 7.174 1.00 85.56 77 ASP A C 1
ATOM 596 O O . ASP A 1 77 ? 6.662 -4.321 7.210 1.00 85.56 77 ASP A O 1
ATOM 600 N N . GLY A 1 78 ? 4.556 -3.831 6.634 1.00 87.75 78 GLY A N 1
ATOM 601 C CA . GLY A 1 78 ? 4.228 -5.089 5.969 1.00 87.75 78 GLY A CA 1
ATOM 602 C C . GLY A 1 78 ? 3.861 -6.255 6.877 1.00 87.75 78 GLY A C 1
ATOM 603 O O . GLY A 1 78 ? 3.669 -7.374 6.389 1.00 87.75 78 GLY A O 1
ATOM 604 N N . GLU A 1 79 ? 3.737 -6.011 8.174 1.00 88.88 79 GLU A N 1
ATOM 605 C CA . GLU A 1 79 ? 3.160 -6.933 9.140 1.00 88.88 79 GLU A CA 1
ATOM 606 C C . GLU A 1 79 ? 2.399 -6.159 10.208 1.00 88.88 79 GLU A C 1
ATOM 608 O O . GLU A 1 79 ? 2.813 -5.075 10.588 1.00 88.88 79 GLU A O 1
ATOM 613 N N . ALA A 1 80 ? 1.297 -6.740 10.676 1.00 91.88 80 ALA A N 1
ATOM 614 C CA . ALA A 1 80 ? 0.491 -6.164 11.737 1.00 91.88 80 ALA A CA 1
ATOM 615 C C . ALA A 1 80 ? 0.683 -6.964 13.027 1.00 91.88 80 ALA A C 1
ATOM 617 O O . ALA A 1 80 ? 0.621 -8.201 13.041 1.00 91.88 80 ALA A O 1
ATOM 618 N N . SER A 1 81 ? 0.857 -6.247 14.125 1.00 93.69 81 SER A N 1
ATOM 619 C CA . SER A 1 81 ? 0.914 -6.769 15.478 1.00 93.69 81 SER A CA 1
ATOM 620 C C . SER A 1 81 ? -0.438 -7.332 15.936 1.00 93.69 81 SER A C 1
ATOM 622 O O . SER A 1 81 ? -1.523 -7.009 15.442 1.00 93.69 81 SER A O 1
ATOM 624 N N . MET A 1 82 ? -0.399 -8.159 16.983 1.00 95.44 82 MET A N 1
ATOM 625 C CA . MET A 1 82 ? -1.622 -8.650 17.627 1.00 95.44 82 MET A CA 1
ATOM 626 C C . MET A 1 82 ? -2.452 -7.512 18.251 1.00 95.44 82 MET A C 1
ATOM 628 O O . MET A 1 82 ? -3.667 -7.650 18.410 1.00 95.44 82 MET A O 1
ATOM 632 N N . ALA A 1 83 ? -1.815 -6.401 18.630 1.00 95.38 83 ALA A N 1
ATOM 633 C CA . ALA A 1 83 ? -2.501 -5.248 19.198 1.00 95.38 83 ALA A CA 1
ATOM 634 C C . ALA A 1 83 ? -3.354 -4.535 18.138 1.00 95.38 83 ALA A C 1
ATOM 636 O O . ALA A 1 83 ? -4.537 -4.283 18.374 1.00 95.38 83 ALA A O 1
ATOM 637 N N . GLU A 1 84 ? -2.805 -4.321 16.943 1.00 95.75 84 GLU A N 1
ATOM 638 C CA . GLU A 1 84 ? -3.520 -3.727 15.806 1.00 95.75 84 GLU A CA 1
ATOM 639 C C . GLU A 1 84 ? -4.655 -4.621 15.318 1.00 95.75 84 GLU A C 1
ATOM 641 O O . GLU A 1 84 ? -5.754 -4.1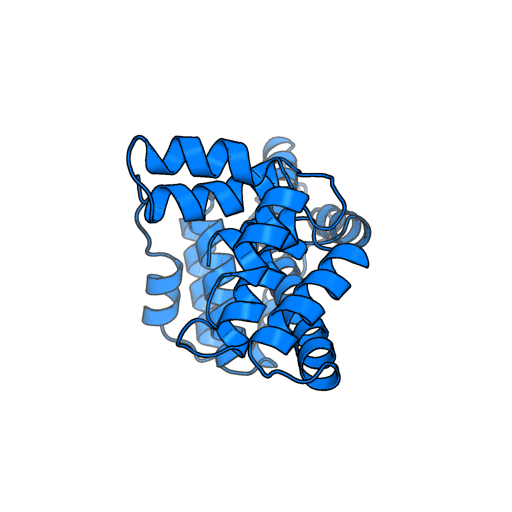37 15.053 1.00 95.75 84 GLU A O 1
ATOM 646 N N . VAL A 1 85 ? -4.440 -5.942 15.288 1.00 96.88 85 VAL A N 1
ATOM 647 C CA . VAL A 1 85 ? -5.505 -6.912 14.985 1.00 96.88 85 VAL A CA 1
ATOM 648 C C . VAL A 1 85 ? -6.675 -6.752 15.957 1.00 96.88 85 VAL A C 1
ATOM 650 O O . VAL A 1 85 ? -7.821 -6.607 15.529 1.00 96.88 85 VAL A O 1
ATOM 653 N N . LYS A 1 86 ? -6.401 -6.732 17.268 1.00 96.62 86 LYS A N 1
ATOM 654 C CA . LYS A 1 86 ? -7.439 -6.556 18.297 1.00 96.62 86 LYS A CA 1
ATOM 655 C C . LYS A 1 86 ? -8.139 -5.203 18.182 1.00 96.62 86 LYS A C 1
ATOM 657 O O . LYS A 1 86 ? -9.349 -5.125 18.416 1.00 96.62 86 LYS A O 1
ATOM 662 N N . MET A 1 87 ? -7.401 -4.150 17.833 1.00 96.50 87 MET A N 1
ATOM 663 C CA . MET A 1 87 ? -7.963 -2.818 17.643 1.00 96.50 87 MET A CA 1
ATOM 664 C C . MET A 1 87 ? -8.875 -2.766 16.413 1.00 96.50 87 MET A C 1
ATOM 666 O O . MET A 1 87 ? -10.008 -2.297 16.523 1.00 96.50 87 MET A O 1
ATOM 670 N N . LEU A 1 88 ? -8.453 -3.334 15.280 1.00 97.25 88 LEU A N 1
ATOM 671 C CA . LEU A 1 88 ? -9.285 -3.430 14.082 1.00 97.25 88 LEU A CA 1
ATOM 672 C C . LEU A 1 88 ? -10.563 -4.232 14.357 1.00 97.25 88 LEU A C 1
ATOM 674 O O . LEU A 1 88 ? -11.649 -3.823 13.958 1.00 97.25 88 LEU A O 1
ATOM 678 N N . GLU A 1 89 ? -10.467 -5.340 15.095 1.00 97.19 89 GLU A N 1
ATOM 679 C CA . GLU A 1 89 ? -11.638 -6.123 15.500 1.00 97.19 89 GLU A CA 1
ATOM 680 C C . GLU A 1 89 ? -12.583 -5.341 16.423 1.00 97.19 89 GLU A C 1
ATOM 682 O O . GLU A 1 89 ? -13.804 -5.456 16.297 1.00 97.19 89 GLU A O 1
ATOM 687 N N . ARG A 1 90 ? -12.048 -4.529 17.346 1.00 95.94 90 ARG A N 1
ATOM 688 C CA . ARG A 1 90 ? -12.850 -3.628 18.192 1.00 95.94 90 ARG A CA 1
ATOM 689 C C . ARG A 1 90 ? -13.583 -2.593 17.343 1.00 95.94 90 ARG A C 1
ATOM 691 O O . ARG A 1 90 ? -14.774 -2.382 17.567 1.00 95.94 90 ARG A O 1
ATOM 698 N N . ILE A 1 91 ? -12.895 -1.986 16.379 1.00 95.75 91 ILE A N 1
ATOM 699 C CA . ILE A 1 91 ? -13.489 -1.009 15.465 1.00 95.75 91 ILE A CA 1
ATOM 700 C C . ILE A 1 91 ? -14.569 -1.682 14.613 1.00 95.75 91 ILE A C 1
ATOM 702 O O . ILE A 1 91 ? -15.705 -1.216 14.597 1.00 95.75 91 ILE A O 1
ATOM 706 N N . GLY A 1 92 ? -14.273 -2.828 14.000 1.00 96.12 92 GLY A N 1
ATOM 707 C CA . GLY A 1 92 ? -15.223 -3.553 13.159 1.00 96.12 92 GLY A CA 1
ATOM 708 C C . GLY A 1 92 ? -16.478 -4.006 13.904 1.00 96.12 92 GLY A C 1
ATOM 709 O O . GLY A 1 92 ? -17.571 -3.880 13.361 1.00 96.12 92 GLY A O 1
ATOM 710 N N . ARG A 1 93 ? -16.370 -4.417 15.177 1.00 95.19 93 ARG A N 1
ATOM 711 C CA . ARG A 1 93 ? -17.553 -4.698 16.013 1.00 95.19 93 ARG A CA 1
ATOM 712 C C . ARG A 1 93 ? -18.445 -3.470 16.203 1.00 95.19 93 ARG A C 1
ATOM 714 O O . ARG A 1 93 ? -19.662 -3.610 16.157 1.00 95.19 93 ARG A O 1
ATOM 721 N N . LYS A 1 94 ? -17.866 -2.276 16.386 1.00 94.38 94 LYS A N 1
ATOM 722 C CA . LYS A 1 94 ? -18.635 -1.019 16.476 1.00 94.38 94 LYS A CA 1
ATOM 723 C C . LYS A 1 94 ? -19.333 -0.686 15.149 1.00 94.38 94 LYS A C 1
ATOM 725 O O . LYS A 1 94 ? -20.438 -0.156 15.158 1.00 94.38 94 LYS A O 1
ATOM 730 N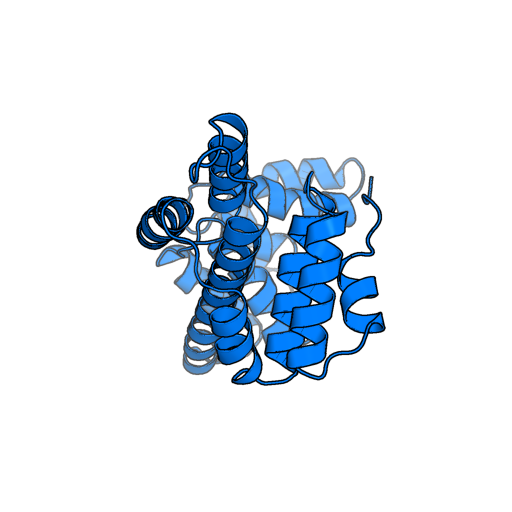 N . LEU A 1 95 ? -18.724 -1.062 14.023 1.00 94.94 95 LEU A N 1
ATOM 731 C CA . LEU A 1 95 ? -19.320 -0.958 12.685 1.00 94.94 95 LEU A CA 1
ATOM 732 C C . LEU A 1 95 ? -20.341 -2.076 12.373 1.00 94.94 95 LEU A C 1
ATOM 734 O O . LEU A 1 95 ? -20.865 -2.127 11.266 1.00 94.94 95 LEU A O 1
ATOM 738 N N . GLY A 1 96 ? -20.615 -2.993 13.309 1.00 95.31 96 GLY A N 1
ATOM 739 C CA . GLY A 1 96 ? -21.560 -4.099 13.108 1.00 95.31 96 GLY A CA 1
ATOM 740 C C . GLY A 1 96 ? -20.999 -5.307 12.344 1.00 95.31 96 GLY A C 1
ATOM 741 O O . GLY A 1 96 ? -21.756 -6.200 11.964 1.00 95.31 96 GLY A O 1
ATOM 742 N N . VAL A 1 97 ? -19.682 -5.379 12.135 1.00 97.06 97 VAL A N 1
ATOM 743 C CA . VAL A 1 97 ? -19.016 -6.482 11.426 1.00 97.06 97 VAL A CA 1
ATOM 744 C C . VAL A 1 97 ? -18.644 -7.607 12.395 1.00 97.06 97 VAL A C 1
ATOM 746 O O . VAL A 1 97 ? -18.143 -7.379 13.500 1.00 97.06 97 VAL A O 1
ATOM 749 N N . LYS A 1 98 ? -18.853 -8.858 11.973 1.00 96.12 98 LYS A N 1
ATOM 750 C CA . LYS A 1 98 ? -18.519 -10.046 12.767 1.00 96.12 98 LYS A CA 1
ATOM 751 C C . LYS A 1 98 ? -17.023 -10.363 12.694 1.00 96.12 98 LYS A C 1
ATOM 753 O O . LYS A 1 98 ? -16.402 -10.262 11.641 1.00 96.12 98 LYS A O 1
ATOM 758 N N . GLY A 1 99 ? -16.459 -10.846 13.803 1.00 94.00 99 GLY A N 1
ATOM 759 C CA . GLY A 1 99 ? -15.040 -11.224 13.899 1.00 94.00 99 GLY A CA 1
ATOM 760 C C . GLY A 1 99 ? -14.536 -12.163 12.787 1.00 94.00 99 GLY A C 1
ATOM 761 O O . GLY A 1 99 ? -13.483 -11.882 12.216 1.00 94.00 99 GLY A O 1
ATOM 762 N N . PRO A 1 100 ? -15.273 -13.231 12.411 1.00 96.56 100 PRO A N 1
ATOM 763 C CA . PRO A 1 100 ? -14.870 -14.105 11.307 1.00 96.56 100 PRO A CA 1
ATOM 764 C C . PRO A 1 100 ? -14.737 -13.390 9.956 1.00 96.56 100 PRO A C 1
ATOM 766 O O . PRO A 1 100 ? -13.811 -13.692 9.204 1.00 96.56 100 PRO A O 1
ATOM 769 N N . ASP A 1 101 ? -15.610 -12.420 9.664 1.00 97.38 101 ASP A N 1
ATOM 770 C CA . ASP A 1 101 ? -15.539 -11.640 8.425 1.00 97.38 101 ASP A CA 1
ATOM 771 C C . ASP A 1 101 ? -14.311 -10.725 8.427 1.00 97.38 101 ASP A C 1
ATOM 773 O O . ASP A 1 101 ? -13.563 -10.723 7.452 1.00 97.38 101 ASP A O 1
ATOM 777 N N . ILE A 1 102 ? -14.039 -10.042 9.547 1.00 97.06 102 ILE A N 1
ATOM 778 C CA . ILE A 1 102 ? -12.838 -9.204 9.719 1.00 97.06 102 ILE A CA 1
ATOM 779 C C . ILE A 1 102 ? -11.573 -10.046 9.530 1.00 97.06 102 ILE A C 1
ATOM 781 O O . ILE A 1 102 ? -10.656 -9.643 8.823 1.00 97.06 102 ILE A O 1
ATOM 785 N N . SER A 1 103 ? -11.519 -11.236 10.133 1.00 96.81 103 SER A N 1
ATOM 786 C CA . SER A 1 103 ? -10.373 -12.144 10.013 1.00 96.81 103 SER A CA 1
ATOM 787 C C . SER A 1 103 ? -10.118 -12.569 8.563 1.00 96.81 103 SER A C 1
ATOM 789 O O . SER A 1 103 ? -8.979 -12.502 8.093 1.00 96.81 103 SER A O 1
ATOM 791 N N . ARG A 1 104 ? -11.178 -12.944 7.831 1.00 97.56 104 ARG A N 1
ATOM 792 C CA . ARG A 1 104 ? -11.090 -13.271 6.401 1.00 97.56 104 ARG A CA 1
ATOM 793 C C . ARG A 1 104 ? -10.594 -12.071 5.595 1.00 97.56 104 ARG A C 1
ATOM 795 O O . ARG A 1 104 ? -9.616 -12.203 4.869 1.00 97.56 104 ARG A O 1
ATOM 802 N N . TRP A 1 105 ? -11.207 -10.903 5.777 1.00 97.62 105 TRP A N 1
ATOM 803 C CA . TRP A 1 105 ? -10.836 -9.696 5.040 1.00 97.62 105 TRP A CA 1
ATOM 804 C C . TRP A 1 105 ? -9.390 -9.275 5.285 1.00 97.62 105 TRP A C 1
ATOM 806 O O . TRP A 1 105 ? -8.681 -8.999 4.325 1.00 97.62 105 TRP A O 1
ATOM 816 N N . ARG A 1 106 ? -8.902 -9.317 6.532 1.00 96.81 106 ARG A N 1
ATOM 817 C CA . ARG A 1 106 ? -7.490 -9.027 6.839 1.00 96.81 106 ARG A CA 1
ATOM 818 C C . ARG A 1 106 ? -6.542 -9.917 6.047 1.00 96.81 106 ARG A C 1
ATOM 820 O O . ARG A 1 106 ? -5.562 -9.419 5.504 1.00 96.81 106 ARG A O 1
ATOM 827 N N . LYS A 1 107 ? -6.830 -11.221 5.969 1.00 96.00 107 LYS A N 1
ATOM 828 C CA . LYS A 1 107 ? -6.016 -12.161 5.190 1.00 96.00 107 LYS A CA 1
ATOM 829 C C . LYS A 1 107 ? -6.010 -11.779 3.710 1.00 96.00 107 LYS A C 1
ATOM 831 O O . LYS A 1 107 ? -4.941 -11.748 3.105 1.00 96.00 107 LYS A O 1
ATOM 836 N N . ASP A 1 108 ? -7.175 -11.463 3.158 1.00 95.25 108 ASP A N 1
ATOM 837 C CA . ASP A 1 108 ? -7.314 -11.077 1.754 1.00 95.25 108 ASP A CA 1
ATOM 838 C C . ASP A 1 108 ? -6.555 -9.774 1.460 1.00 95.25 108 ASP A C 1
ATOM 840 O O . ASP A 1 108 ? -5.723 -9.737 0.556 1.00 95.25 108 ASP A O 1
ATOM 844 N N . TRP A 1 109 ? -6.749 -8.731 2.271 1.00 95.75 109 TRP A N 1
ATOM 845 C CA . TRP A 1 109 ? -6.068 -7.442 2.121 1.00 95.75 109 TRP A CA 1
ATOM 846 C C . TRP A 1 109 ? -4.551 -7.554 2.283 1.00 95.75 109 TRP A C 1
ATOM 848 O O . TRP A 1 109 ? -3.806 -7.003 1.477 1.00 95.75 109 TRP A O 1
ATOM 858 N N . THR A 1 110 ? -4.068 -8.312 3.272 1.00 95.25 110 THR A N 1
ATOM 859 C CA . THR A 1 110 ? -2.628 -8.563 3.433 1.00 95.25 110 THR A CA 1
ATOM 860 C C . THR A 1 110 ? -2.050 -9.266 2.205 1.00 95.25 110 THR A C 1
ATOM 862 O O . THR A 1 110 ? -0.991 -8.870 1.721 1.00 95.25 110 THR A O 1
ATOM 865 N N . ASN A 1 111 ? -2.752 -10.256 1.647 1.00 93.69 111 ASN A N 1
ATOM 866 C CA . ASN A 1 111 ? -2.308 -10.924 0.424 1.00 93.69 111 ASN A CA 1
ATOM 867 C C . ASN A 1 111 ? -2.263 -9.962 -0.770 1.00 93.69 111 ASN A C 1
ATOM 869 O O . ASN A 1 111 ? -1.277 -9.970 -1.502 1.00 93.69 111 ASN A O 1
ATOM 873 N N . ARG A 1 112 ? -3.276 -9.099 -0.936 1.00 94.06 112 ARG A N 1
ATOM 874 C CA . ARG A 1 112 ? -3.314 -8.073 -1.995 1.00 94.06 112 ARG A CA 1
ATOM 875 C C . ARG A 1 112 ? -2.133 -7.106 -1.896 1.00 94.06 112 ARG A C 1
ATOM 877 O O . ARG A 1 112 ? -1.491 -6.802 -2.899 1.00 94.06 112 ARG A O 1
ATOM 884 N N . VAL A 1 113 ? -1.817 -6.643 -0.687 1.00 93.00 113 VAL A N 1
ATOM 885 C CA . VAL A 1 113 ? -0.683 -5.742 -0.429 1.00 93.00 113 VAL A CA 1
ATOM 886 C C . VAL A 1 113 ? 0.648 -6.415 -0.775 1.00 93.00 113 VAL A C 1
ATOM 888 O O . VAL A 1 113 ? 1.489 -5.815 -1.446 1.00 93.00 113 VAL A O 1
ATOM 891 N N . ILE A 1 114 ? 0.811 -7.677 -0.378 1.00 93.38 114 ILE A N 1
ATOM 892 C CA . ILE A 1 114 ? 1.997 -8.477 -0.693 1.00 93.38 114 ILE A CA 1
ATOM 893 C C . ILE A 1 114 ? 2.135 -8.693 -2.206 1.00 93.38 114 ILE A C 1
ATOM 895 O O . ILE A 1 114 ? 3.218 -8.498 -2.751 1.00 93.38 114 ILE A O 1
ATOM 899 N N . GLU A 1 115 ? 1.051 -9.064 -2.887 1.00 94.69 115 GLU A N 1
ATOM 900 C CA . GLU A 1 115 ? 1.031 -9.278 -4.337 1.00 94.69 115 GLU A CA 1
ATOM 901 C C . GLU A 1 115 ? 1.379 -7.991 -5.099 1.00 94.69 115 GLU A C 1
ATOM 903 O O . GLU A 1 115 ? 2.218 -8.015 -6.000 1.00 94.69 115 GLU A O 1
ATOM 908 N N . ASN A 1 116 ? 0.823 -6.849 -4.680 1.00 94.38 116 ASN A N 1
ATOM 909 C CA . ASN A 1 116 ? 1.171 -5.538 -5.231 1.00 94.38 116 ASN A CA 1
ATOM 910 C C . ASN A 1 116 ? 2.668 -5.238 -5.076 1.00 94.38 116 ASN A C 1
ATOM 912 O O . ASN A 1 116 ? 3.304 -4.771 -6.024 1.00 94.38 116 ASN A O 1
ATOM 916 N N . GLY A 1 117 ? 3.232 -5.501 -3.892 1.00 94.00 117 GLY A N 1
ATOM 917 C CA . GLY A 1 117 ? 4.659 -5.326 -3.625 1.00 94.00 117 GLY A CA 1
ATOM 918 C C . GLY A 1 117 ? 5.528 -6.213 -4.518 1.00 94.00 117 GLY A C 1
ATOM 919 O O . GLY A 1 117 ? 6.483 -5.724 -5.121 1.00 94.00 117 GLY A O 1
ATOM 920 N N . ASP A 1 118 ? 5.155 -7.484 -4.675 1.00 95.69 118 ASP A N 1
ATOM 921 C CA . ASP A 1 118 ? 5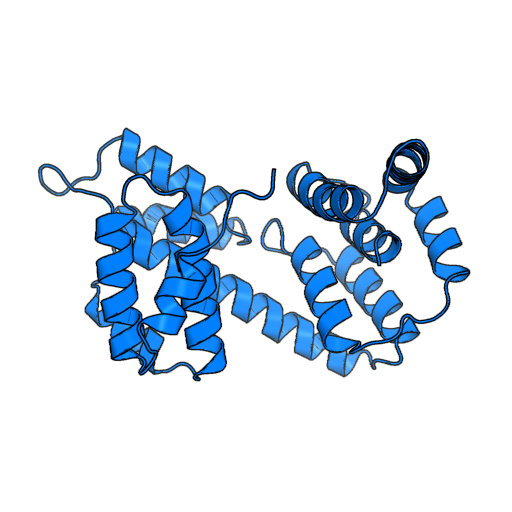.876 -8.437 -5.522 1.00 95.69 118 ASP A CA 1
ATOM 922 C C . ASP A 1 118 ? 5.847 -8.015 -7.003 1.00 95.69 118 ASP A C 1
ATOM 924 O O . ASP A 1 118 ? 6.900 -7.956 -7.637 1.00 95.69 118 ASP A O 1
ATOM 928 N N . PHE A 1 119 ? 4.683 -7.673 -7.571 1.00 96.81 119 PHE A N 1
ATOM 929 C CA . PHE A 1 119 ? 4.596 -7.214 -8.968 1.00 96.81 119 PHE A CA 1
ATOM 930 C C . PHE A 1 119 ? 5.374 -5.921 -9.208 1.00 96.81 119 PHE A C 1
ATOM 932 O O . PHE A 1 119 ? 6.082 -5.800 -10.210 1.00 96.81 119 PHE A O 1
ATOM 939 N N . THR A 1 120 ? 5.285 -4.983 -8.266 1.00 95.00 120 THR A N 1
ATOM 940 C CA . THR A 1 120 ? 6.028 -3.725 -8.321 1.00 95.00 120 THR A CA 1
ATOM 941 C C . THR A 1 120 ? 7.531 -3.986 -8.341 1.00 95.00 120 THR A C 1
ATOM 943 O O . THR A 1 120 ? 8.211 -3.542 -9.261 1.00 95.00 120 THR A O 1
ATOM 946 N N . ALA A 1 121 ? 8.048 -4.762 -7.388 1.00 95.75 121 ALA A N 1
ATOM 947 C CA . ALA A 1 121 ? 9.464 -5.113 -7.319 1.00 95.75 121 ALA A CA 1
ATOM 948 C C . ALA A 1 121 ? 9.954 -5.809 -8.598 1.00 95.75 121 ALA A C 1
ATOM 950 O O . ALA A 1 121 ? 10.967 -5.414 -9.173 1.00 95.75 121 ALA A O 1
ATOM 951 N N . ARG A 1 122 ? 9.196 -6.800 -9.089 1.00 96.31 122 ARG A N 1
ATOM 952 C CA . ARG A 1 122 ? 9.526 -7.551 -10.309 1.00 96.31 122 ARG A CA 1
ATOM 953 C C . ARG A 1 122 ? 9.642 -6.640 -11.529 1.00 96.31 122 ARG A C 1
ATOM 955 O O . ARG A 1 122 ? 10.595 -6.782 -12.289 1.00 96.31 122 ARG A O 1
ATOM 962 N N . LEU A 1 123 ? 8.697 -5.716 -11.720 1.00 95.06 123 LEU A N 1
ATOM 963 C CA . LEU A 1 123 ? 8.743 -4.804 -12.863 1.00 95.06 123 LEU A CA 1
ATOM 964 C C . LEU A 1 123 ? 9.910 -3.816 -12.745 1.00 95.06 123 LEU A C 1
ATOM 966 O O . LEU A 1 123 ? 10.619 -3.584 -13.721 1.00 95.06 123 LEU A O 1
ATOM 970 N N . MET A 1 124 ? 10.151 -3.274 -11.549 1.00 93.62 124 MET A N 1
ATOM 971 C CA . MET A 1 124 ? 11.244 -2.323 -11.314 1.00 93.62 124 MET A CA 1
ATOM 972 C C . MET A 1 124 ? 12.616 -2.967 -11.519 1.00 93.62 124 MET A C 1
ATOM 974 O O . MET A 1 124 ? 13.488 -2.357 -12.131 1.00 93.62 124 MET A O 1
ATOM 978 N N . ALA A 1 125 ? 12.786 -4.226 -11.110 1.00 94.75 125 ALA A N 1
ATOM 979 C CA . ALA A 1 125 ? 14.022 -4.976 -11.326 1.00 94.75 125 ALA A CA 1
ATOM 980 C C . ALA A 1 125 ? 14.352 -5.190 -12.818 1.00 94.75 125 ALA A C 1
ATOM 982 O O . ALA A 1 125 ? 15.523 -5.308 -13.173 1.00 94.75 125 ALA A O 1
ATOM 983 N N . ILE A 1 126 ? 13.341 -5.237 -13.696 1.00 94.00 126 ILE A N 1
ATOM 984 C CA . ILE A 1 126 ? 13.525 -5.324 -15.158 1.00 94.00 126 ILE A CA 1
ATOM 985 C C . ILE A 1 126 ? 13.874 -3.959 -15.770 1.00 94.00 126 ILE A C 1
ATOM 987 O O . ILE A 1 126 ? 14.548 -3.896 -16.799 1.00 94.00 126 ILE A O 1
ATOM 991 N N . LEU A 1 127 ? 13.398 -2.864 -15.171 1.00 91.50 127 LEU A N 1
ATOM 992 C CA . LEU A 1 127 ? 13.619 -1.510 -15.687 1.00 91.50 127 LEU A CA 1
ATOM 993 C C . LEU A 1 127 ? 15.044 -1.014 -15.482 1.00 91.50 127 LEU A C 1
ATOM 995 O O . LEU A 1 127 ? 15.528 -0.229 -16.303 1.00 91.50 127 LEU A O 1
ATOM 999 N N . ILE A 1 128 ? 15.684 -1.486 -14.417 1.00 90.56 128 ILE A N 1
ATOM 1000 C CA . ILE A 1 128 ? 17.039 -1.105 -14.048 1.00 90.56 128 ILE A CA 1
ATOM 1001 C C . ILE A 1 128 ? 18.027 -1.500 -15.160 1.00 90.56 128 ILE A C 1
ATOM 1003 O O . ILE A 1 128 ? 18.085 -2.676 -15.544 1.00 90.56 128 ILE A O 1
ATOM 1007 N N . PRO A 1 129 ? 18.786 -0.532 -15.709 1.00 86.81 129 PRO A N 1
ATOM 1008 C CA . PRO A 1 129 ? 19.841 -0.796 -16.676 1.00 86.81 129 PRO A CA 1
ATOM 1009 C C . PRO A 1 129 ? 20.913 -1.744 -16.132 1.00 86.81 129 PRO A C 1
ATOM 1011 O O . PRO A 1 129 ? 21.117 -1.876 -14.927 1.00 86.81 129 PRO A O 1
ATOM 1014 N N . ARG A 1 130 ? 21.606 -2.415 -17.053 1.00 87.19 130 ARG A N 1
ATOM 1015 C CA . ARG A 1 130 ? 22.743 -3.279 -16.738 1.00 87.19 130 ARG A CA 1
ATOM 1016 C C . ARG A 1 130 ? 23.889 -2.956 -17.669 1.00 87.19 130 ARG A C 1
ATOM 1018 O O . ARG A 1 130 ? 23.764 -3.169 -18.874 1.00 87.19 130 ARG A O 1
ATOM 1025 N N . GLU A 1 131 ? 24.985 -2.489 -17.102 1.00 80.69 131 GLU A N 1
ATOM 1026 C CA . GLU A 1 131 ? 26.255 -2.356 -17.806 1.00 80.69 131 GLU A CA 1
ATOM 1027 C C . GLU A 1 131 ? 27.042 -3.643 -17.550 1.00 80.69 131 GLU A C 1
ATOM 1029 O O . GLU A 1 131 ? 27.139 -4.108 -16.417 1.00 80.69 131 GLU A O 1
ATOM 1034 N N . ASP A 1 132 ? 27.487 -4.308 -18.617 1.00 82.31 132 ASP A N 1
ATOM 1035 C CA . ASP A 1 132 ? 28.182 -5.604 -18.543 1.00 82.31 132 ASP A CA 1
ATOM 1036 C C . ASP A 1 132 ? 27.434 -6.707 -17.759 1.00 82.31 132 ASP A C 1
ATOM 1038 O O . ASP A 1 132 ? 28.026 -7.647 -17.232 1.00 82.31 132 ASP A O 1
ATOM 1042 N N . GLY A 1 133 ? 26.100 -6.625 -17.719 1.00 82.44 133 GLY A N 1
ATOM 1043 C CA . GLY A 1 133 ? 25.231 -7.602 -17.053 1.00 82.44 133 GLY A CA 1
ATOM 1044 C C . GLY A 1 133 ? 24.911 -7.295 -15.586 1.00 82.44 133 GLY A C 1
ATOM 1045 O O . GLY A 1 133 ? 24.045 -7.964 -15.013 1.00 82.44 133 GLY A O 1
ATOM 1046 N N . GLU A 1 134 ? 25.500 -6.249 -15.005 1.00 87.75 134 GLU A N 1
ATOM 1047 C CA . GLU A 1 134 ? 25.309 -5.856 -13.606 1.00 87.75 134 GLU A CA 1
ATOM 1048 C C . GLU A 1 134 ? 24.658 -4.463 -13.485 1.00 87.75 134 GLU A C 1
ATOM 1050 O O . GLU A 1 134 ? 24.939 -3.573 -14.289 1.00 87.75 134 GLU A O 1
ATOM 1055 N N . PRO A 1 135 ? 23.766 -4.245 -12.502 1.00 90.62 135 PRO A N 1
ATOM 1056 C CA . PRO A 1 135 ? 23.246 -2.917 -12.202 1.00 90.62 135 PRO A CA 1
ATOM 1057 C C . PRO A 1 135 ? 24.296 -2.074 -11.470 1.00 90.62 135 PRO A C 1
ATOM 1059 O O . PRO A 1 135 ? 25.057 -2.592 -10.643 1.00 90.62 135 PRO A O 1
ATOM 1062 N N . SER A 1 136 ? 24.300 -0.767 -11.740 1.00 91.25 136 SER A N 1
ATOM 1063 C CA . SER A 1 136 ? 25.201 0.179 -11.079 1.00 91.25 136 SER A CA 1
ATOM 1064 C C . SER A 1 136 ? 24.900 0.301 -9.577 1.00 91.25 136 SER A C 1
ATOM 1066 O O . SER A 1 136 ? 23.829 -0.083 -9.096 1.00 91.25 136 SER A O 1
ATOM 1068 N N . SER A 1 137 ? 25.830 0.873 -8.808 1.00 91.50 137 SER A N 1
ATOM 1069 C CA . SER A 1 137 ? 25.597 1.164 -7.385 1.00 91.50 137 SER A CA 1
ATOM 1070 C C . SER A 1 137 ? 24.424 2.125 -7.167 1.00 91.50 137 SER A C 1
ATOM 1072 O O . SER A 1 137 ? 23.688 1.976 -6.193 1.00 91.50 137 SER A O 1
ATOM 1074 N N . GLU A 1 138 ? 24.229 3.087 -8.074 1.00 91.19 138 GLU A N 1
ATOM 1075 C CA . GLU A 1 138 ? 23.114 4.039 -8.019 1.00 91.19 138 GLU A CA 1
ATOM 1076 C C . GLU A 1 138 ? 21.776 3.334 -8.269 1.00 91.19 138 GLU A C 1
ATOM 1078 O O . GLU A 1 138 ? 20.821 3.539 -7.519 1.00 91.19 138 GLU A O 1
ATOM 1083 N N . ASP A 1 139 ? 21.722 2.426 -9.246 1.00 90.75 139 ASP A N 1
ATOM 1084 C CA . ASP A 1 139 ? 20.521 1.638 -9.532 1.00 90.75 139 ASP A CA 1
ATOM 1085 C C . ASP A 1 139 ? 20.167 0.675 -8.391 1.00 90.75 139 ASP A C 1
ATOM 1087 O O . ASP A 1 139 ? 18.992 0.481 -8.065 1.00 90.75 139 ASP A O 1
ATOM 1091 N N . ARG A 1 140 ? 21.184 0.075 -7.757 1.00 93.38 140 ARG A N 1
ATOM 1092 C CA . ARG A 1 140 ? 21.005 -0.773 -6.569 1.00 93.38 140 ARG A CA 1
ATOM 1093 C C . ARG A 1 140 ? 20.417 0.034 -5.412 1.00 93.38 140 ARG A C 1
ATOM 1095 O O . ARG A 1 140 ? 19.418 -0.396 -4.839 1.00 93.38 140 ARG A O 1
ATOM 1102 N N . ALA A 1 141 ? 20.963 1.218 -5.132 1.00 93.00 141 ALA A N 1
ATOM 1103 C CA . ALA A 1 141 ? 20.442 2.111 -4.097 1.00 93.00 141 ALA A CA 1
ATOM 1104 C C . ALA A 1 141 ? 19.007 2.581 -4.402 1.00 93.00 141 ALA A C 1
ATOM 1106 O O . ALA A 1 141 ? 18.155 2.604 -3.513 1.00 93.00 141 ALA A O 1
ATOM 1107 N N . TYR A 1 142 ? 18.708 2.899 -5.666 1.00 91.44 142 TYR A N 1
ATOM 1108 C CA . TYR A 1 142 ? 17.355 3.245 -6.106 1.00 91.44 142 TYR A CA 1
ATOM 1109 C C . TYR A 1 142 ? 16.363 2.097 -5.864 1.00 91.44 142 TYR A C 1
ATOM 1111 O O . TYR A 1 142 ? 15.273 2.307 -5.324 1.00 91.44 142 TYR A O 1
ATOM 1119 N N . TYR A 1 143 ? 16.741 0.870 -6.228 1.00 93.94 143 TYR A N 1
ATOM 1120 C CA . TYR A 1 143 ? 15.911 -0.309 -6.001 1.00 93.94 143 TYR A CA 1
ATOM 1121 C C . TYR A 1 143 ? 15.705 -0.590 -4.513 1.00 93.94 143 TYR A C 1
ATOM 1123 O O . TYR A 1 143 ? 14.583 -0.863 -4.095 1.00 93.94 143 TYR A O 1
ATOM 1131 N N . GLU A 1 144 ? 16.759 -0.489 -3.703 1.00 94.81 144 GLU A N 1
ATOM 1132 C CA . GLU A 1 144 ? 16.681 -0.630 -2.248 1.00 94.81 144 GLU A CA 1
ATOM 1133 C C . GLU A 1 144 ? 15.684 0.359 -1.645 1.00 94.81 144 GLU A C 1
ATOM 1135 O O . GLU A 1 144 ? 14.760 -0.058 -0.947 1.00 94.81 144 GLU A O 1
ATOM 1140 N N . GLN A 1 145 ? 15.788 1.639 -2.010 1.00 92.50 145 GLN A N 1
ATOM 1141 C CA . GLN A 1 145 ? 14.867 2.676 -1.550 1.00 92.50 145 GLN A CA 1
ATOM 1142 C C . GLN A 1 145 ? 13.417 2.390 -1.965 1.00 92.50 145 GLN A C 1
ATOM 1144 O O . GLN A 1 145 ? 12.486 2.600 -1.183 1.00 92.50 145 GLN A O 1
ATOM 1149 N N . LEU A 1 146 ? 13.206 1.896 -3.188 1.00 92.56 146 LEU A N 1
ATOM 1150 C CA . LEU A 1 146 ? 11.881 1.507 -3.660 1.00 92.56 146 LEU A CA 1
ATOM 1151 C C . LEU A 1 146 ? 11.309 0.359 -2.827 1.00 92.56 146 LEU A C 1
ATOM 1153 O O . LEU A 1 146 ? 10.151 0.418 -2.417 1.00 92.56 146 LEU A O 1
ATOM 1157 N N . ILE A 1 147 ? 12.116 -0.672 -2.575 1.00 94.38 147 ILE A N 1
ATOM 1158 C CA . ILE A 1 147 ? 11.726 -1.862 -1.818 1.00 94.38 147 ILE A CA 1
ATOM 1159 C C . ILE A 1 147 ? 11.469 -1.533 -0.340 1.00 94.38 147 ILE A C 1
ATOM 1161 O O . ILE A 1 147 ? 10.531 -2.079 0.242 1.00 94.38 147 ILE A O 1
ATOM 1165 N N . ASP A 1 148 ? 12.238 -0.618 0.250 1.00 91.12 148 ASP A N 1
ATOM 1166 C CA . ASP A 1 148 ? 12.009 -0.114 1.609 1.00 91.12 148 ASP A CA 1
ATOM 1167 C C . ASP A 1 148 ? 10.691 0.655 1.742 1.00 91.12 148 ASP A C 1
ATOM 1169 O O . ASP A 1 148 ? 10.066 0.623 2.801 1.00 91.12 148 ASP A O 1
ATOM 1173 N N . GLY A 1 149 ? 10.235 1.303 0.667 1.00 88.94 149 GLY A N 1
ATOM 1174 C CA . GLY A 1 149 ? 8.943 1.986 0.622 1.00 88.94 149 GLY A CA 1
ATOM 1175 C C . GLY A 1 149 ? 7.735 1.062 0.432 1.00 88.94 149 GLY A C 1
ATOM 1176 O O . GLY A 1 149 ? 6.596 1.542 0.458 1.00 88.94 149 GLY A O 1
ATOM 1177 N N . LEU A 1 150 ? 7.942 -0.240 0.203 1.00 91.50 150 LEU A N 1
ATOM 1178 C CA . LEU A 1 150 ? 6.847 -1.191 0.032 1.00 91.50 150 LEU A CA 1
ATOM 1179 C C . LEU A 1 150 ? 6.333 -1.701 1.392 1.00 91.50 150 LEU A C 1
ATOM 1181 O O . LEU A 1 150 ? 7.136 -2.056 2.254 1.00 91.50 150 LEU A O 1
ATOM 1185 N N . PRO A 1 151 ? 5.004 -1.839 1.559 1.00 90.81 151 PRO A N 1
ATOM 1186 C CA . PRO A 1 151 ? 4.368 -2.414 2.751 1.00 90.81 151 PRO A CA 1
ATOM 1187 C C . PRO A 1 151 ? 4.557 -3.943 2.827 1.00 90.81 151 PRO A C 1
ATOM 1189 O O . PRO A 1 151 ? 3.610 -4.722 2.713 1.00 90.81 151 PRO A O 1
ATOM 1192 N N . ILE A 1 152 ? 5.805 -4.393 2.963 1.00 92.12 152 ILE A N 1
ATOM 1193 C CA . ILE A 1 152 ? 6.199 -5.806 3.017 1.00 92.12 152 ILE A CA 1
ATOM 1194 C C . ILE A 1 152 ? 7.141 -6.070 4.194 1.00 92.12 152 ILE A C 1
ATOM 1196 O O . ILE A 1 152 ? 8.044 -5.281 4.483 1.00 92.12 152 ILE A O 1
ATOM 1200 N N . ASN A 1 153 ? 6.959 -7.226 4.836 1.00 91.62 153 ASN A N 1
ATOM 1201 C CA . ASN A 1 153 ? 7.781 -7.612 5.979 1.00 91.62 153 ASN A CA 1
ATOM 1202 C C . ASN A 1 153 ? 9.260 -7.814 5.604 1.00 91.62 153 ASN A C 1
ATOM 1204 O O . ASN A 1 153 ? 9.619 -8.079 4.449 1.00 91.62 153 ASN A O 1
ATOM 1208 N N . LEU A 1 154 ? 10.126 -7.771 6.619 1.00 90.12 154 LEU A N 1
ATOM 1209 C CA . LEU A 1 154 ? 11.582 -7.857 6.466 1.00 90.12 154 LEU A CA 1
ATOM 1210 C C . LEU A 1 154 ? 12.047 -9.125 5.728 1.00 90.12 154 LEU A C 1
ATOM 1212 O O . LEU A 1 154 ? 12.994 -9.086 4.937 1.00 90.12 154 LEU A O 1
ATOM 1216 N N . GLY A 1 155 ? 11.393 -10.263 5.977 1.00 91.81 155 GLY A N 1
ATOM 1217 C CA . GLY A 1 155 ? 11.727 -11.531 5.328 1.00 91.81 155 GLY A CA 1
ATOM 1218 C C . GLY A 1 155 ? 11.509 -11.475 3.816 1.00 91.81 155 GLY A C 1
ATOM 1219 O O . GLY A 1 155 ? 12.384 -11.868 3.039 1.00 91.81 155 GLY A O 1
ATOM 1220 N N . ARG A 1 156 ? 10.365 -10.931 3.387 1.00 93.81 156 ARG A N 1
ATOM 1221 C CA . ARG A 1 156 ? 10.052 -10.737 1.970 1.00 93.81 156 ARG A CA 1
ATOM 1222 C C . ARG A 1 156 ? 10.913 -9.645 1.352 1.00 93.81 156 ARG A C 1
ATOM 1224 O O . ARG A 1 156 ? 11.409 -9.846 0.248 1.00 93.81 156 ARG A O 1
ATOM 1231 N N . ARG A 1 157 ? 11.195 -8.571 2.087 1.00 94.69 157 ARG A N 1
ATOM 1232 C CA . ARG A 1 157 ? 12.100 -7.505 1.652 1.00 94.69 157 ARG A CA 1
ATOM 1233 C C . ARG A 1 157 ? 13.462 -8.046 1.224 1.00 94.69 157 ARG A C 1
ATOM 1235 O O . ARG A 1 157 ? 13.880 -7.837 0.092 1.00 94.69 157 ARG A O 1
ATOM 1242 N N . LYS A 1 158 ? 14.096 -8.868 2.069 1.00 94.12 158 LYS A N 1
ATOM 1243 C CA . LYS A 1 158 ? 15.373 -9.537 1.750 1.00 94.12 158 LYS A CA 1
ATOM 1244 C C . LYS A 1 158 ? 15.298 -10.383 0.475 1.00 94.12 158 LYS A C 1
ATOM 1246 O O . LYS A 1 158 ? 16.266 -10.439 -0.280 1.00 94.12 158 LYS A O 1
ATOM 1251 N N . LYS A 1 159 ? 14.166 -11.053 0.233 1.00 94.56 159 LYS A N 1
ATOM 1252 C CA . LYS A 1 159 ? 13.941 -11.827 -0.997 1.00 94.56 159 LYS A CA 1
ATOM 1253 C C . LYS A 1 159 ? 13.839 -10.913 -2.220 1.00 94.56 159 LYS A C 1
ATOM 1255 O O . LYS A 1 159 ? 14.445 -11.228 -3.240 1.00 94.56 159 LYS A O 1
ATOM 1260 N N . LEU A 1 160 ? 13.092 -9.813 -2.124 1.00 95.31 160 LEU A N 1
ATOM 1261 C CA . LEU A 1 160 ? 12.915 -8.876 -3.233 1.00 95.31 160 LEU A CA 1
ATOM 1262 C C . LEU A 1 160 ? 14.196 -8.109 -3.556 1.00 95.31 160 LEU A C 1
ATOM 1264 O O . LEU A 1 160 ? 14.473 -7.919 -4.732 1.00 95.31 160 LEU A O 1
ATOM 1268 N N . LEU A 1 161 ? 15.021 -7.769 -2.562 1.00 94.88 161 LEU A N 1
ATOM 1269 C CA . LEU A 1 161 ? 16.337 -7.157 -2.788 1.00 94.88 161 LEU A CA 1
ATOM 1270 C C . LEU A 1 161 ? 17.246 -8.050 -3.646 1.00 94.88 161 LEU A C 1
ATOM 1272 O O . LEU A 1 161 ? 17.790 -7.603 -4.649 1.00 94.88 161 LEU A O 1
ATOM 1276 N N . ARG A 1 162 ? 17.316 -9.350 -3.333 1.00 93.12 162 ARG A N 1
ATOM 1277 C CA . ARG A 1 162 ? 18.085 -10.334 -4.125 1.00 93.12 162 ARG A CA 1
ATOM 1278 C C . ARG A 1 162 ? 17.538 -10.554 -5.536 1.00 93.12 162 ARG A C 1
ATOM 1280 O O . ARG A 1 162 ? 18.236 -11.100 -6.385 1.00 93.12 162 ARG A O 1
ATOM 1287 N N . MET A 1 163 ? 16.285 -10.174 -5.794 1.00 93.44 163 MET A N 1
ATOM 1288 C CA . MET A 1 163 ? 15.691 -10.279 -7.129 1.00 93.44 163 MET A CA 1
ATOM 1289 C C . MET A 1 163 ? 16.406 -9.378 -8.132 1.00 93.44 163 MET A C 1
ATOM 1291 O O . MET A 1 163 ? 16.422 -9.697 -9.316 1.00 93.44 163 MET A O 1
ATOM 1295 N N . LEU A 1 164 ? 17.036 -8.296 -7.668 1.00 92.81 164 LEU A N 1
ATOM 1296 C CA . LEU A 1 164 ? 17.801 -7.425 -8.541 1.00 92.81 164 LEU A CA 1
ATOM 1297 C C . LEU A 1 164 ? 18.997 -8.143 -9.171 1.00 92.81 164 LEU A C 1
ATOM 1299 O O . LEU A 1 164 ? 19.349 -7.825 -10.294 1.00 92.81 164 LEU A O 1
ATOM 1303 N N . ASP A 1 165 ? 19.595 -9.146 -8.533 1.00 90.88 165 ASP A N 1
ATOM 1304 C CA . ASP A 1 165 ? 20.715 -9.873 -9.145 1.00 90.88 165 ASP A CA 1
ATOM 1305 C C . ASP A 1 165 ? 20.239 -10.810 -10.268 1.00 90.88 165 ASP A C 1
ATOM 1307 O O . ASP A 1 165 ? 20.966 -11.086 -11.220 1.00 90.88 165 ASP A O 1
ATOM 1311 N N . ARG A 1 166 ? 18.996 -11.302 -10.173 1.00 90.38 166 ARG A N 1
ATOM 1312 C CA . ARG A 1 166 ? 18.379 -12.230 -11.133 1.00 90.38 166 ARG A CA 1
ATOM 1313 C C . ARG A 1 166 ? 16.905 -11.875 -11.346 1.00 90.38 166 ARG A C 1
ATOM 1315 O O . ARG A 1 166 ? 16.033 -12.531 -10.763 1.00 90.38 166 ARG A O 1
ATOM 1322 N N . PRO A 1 167 ? 16.615 -10.841 -12.153 1.00 92.81 167 PRO A N 1
ATOM 1323 C CA . PRO A 1 167 ? 15.255 -10.393 -12.371 1.00 92.81 167 PRO A CA 1
ATOM 1324 C C . PRO A 1 167 ? 14.468 -11.460 -13.141 1.00 92.81 167 PRO A C 1
ATOM 1326 O O . PRO A 1 167 ? 15.040 -12.206 -13.944 1.00 92.81 167 PRO A O 1
ATOM 1329 N N . PRO A 1 168 ? 13.150 -11.554 -12.918 1.00 94.50 168 PRO A N 1
ATOM 1330 C CA . PRO A 1 168 ? 12.296 -12.405 -13.735 1.00 94.50 168 PRO A CA 1
ATOM 1331 C C . PRO A 1 168 ? 12.274 -11.918 -15.190 1.00 94.50 168 PRO A C 1
ATOM 1333 O O . PRO A 1 168 ? 12.523 -10.747 -15.472 1.00 94.50 168 PRO A O 1
ATOM 1336 N N . SER A 1 169 ? 11.901 -12.795 -16.124 1.00 95.25 169 SER A N 1
ATOM 1337 C CA . SER A 1 169 ? 11.575 -12.351 -17.482 1.00 95.25 169 SER A CA 1
ATOM 1338 C C . SER A 1 169 ? 10.246 -11.601 -17.490 1.00 95.25 169 SER A C 1
ATOM 1340 O O . SER A 1 169 ? 9.333 -11.934 -16.727 1.00 95.25 169 SER A O 1
ATOM 1342 N N . PHE A 1 170 ? 10.100 -10.632 -18.392 1.00 96.19 170 PHE A N 1
ATOM 1343 C CA . PHE A 1 170 ? 8.843 -9.899 -18.528 1.00 96.19 170 PHE A CA 1
ATOM 1344 C C . PHE A 1 170 ? 7.673 -10.824 -18.906 1.00 96.19 170 PHE A C 1
ATOM 1346 O O . PHE A 1 170 ? 6.579 -10.693 -18.361 1.00 96.19 170 PHE A O 1
ATOM 1353 N N . ASP A 1 171 ? 7.919 -11.847 -19.730 1.00 97.31 171 ASP A N 1
ATOM 1354 C CA . ASP A 1 171 ? 6.911 -12.858 -20.071 1.00 97.31 171 ASP A CA 1
ATOM 1355 C C . ASP A 1 171 ? 6.422 -13.651 -18.855 1.00 97.31 171 ASP A C 1
ATOM 1357 O O . ASP A 1 171 ? 5.232 -13.942 -18.755 1.00 97.31 171 ASP A O 1
ATOM 1361 N N . SER A 1 172 ? 7.297 -13.946 -17.887 1.00 97.19 172 SER A N 1
ATOM 1362 C CA . SER A 1 172 ? 6.867 -14.593 -16.641 1.00 97.19 172 SER A CA 1
ATOM 1363 C C . SER A 1 172 ? 5.966 -13.684 -15.800 1.00 97.19 172 SER A C 1
ATOM 1365 O O . SER A 1 172 ? 5.038 -14.167 -15.156 1.00 97.19 172 SER A O 1
ATOM 1367 N N . ILE A 1 173 ? 6.203 -12.365 -15.824 1.00 97.25 173 ILE A N 1
ATOM 1368 C CA . ILE A 1 173 ? 5.336 -11.391 -15.150 1.00 97.25 173 ILE A CA 1
ATOM 1369 C C . ILE A 1 173 ? 3.976 -11.350 -15.844 1.00 97.25 173 ILE A C 1
ATOM 1371 O O . ILE A 1 173 ? 2.962 -11.467 -15.162 1.00 97.25 173 ILE A O 1
ATOM 1375 N N . LYS A 1 174 ? 3.943 -11.260 -17.181 1.00 97.69 174 LYS A N 1
ATOM 1376 C CA . LYS A 1 174 ? 2.698 -11.292 -17.968 1.00 97.69 174 LYS A CA 1
ATOM 1377 C C . LYS A 1 174 ? 1.893 -12.569 -17.703 1.00 97.69 174 LYS A C 1
ATOM 1379 O O . LYS A 1 174 ? 0.688 -12.507 -17.466 1.00 97.69 174 LYS A O 1
ATOM 1384 N N . ALA A 1 175 ? 2.557 -13.723 -17.682 1.00 97.56 175 ALA A N 1
ATOM 1385 C CA . ALA A 1 175 ? 1.913 -15.006 -17.418 1.00 97.56 175 ALA A CA 1
ATOM 1386 C C . ALA A 1 175 ? 1.299 -15.091 -16.011 1.00 97.56 175 ALA A C 1
ATOM 1388 O O . ALA A 1 175 ? 0.268 -15.731 -15.837 1.00 97.56 175 ALA A O 1
ATOM 1389 N N . ASP A 1 176 ? 1.907 -14.468 -15.001 1.00 97.44 176 ASP A N 1
ATOM 1390 C CA . ASP A 1 176 ? 1.315 -14.415 -13.661 1.00 97.44 176 ASP A CA 1
ATOM 1391 C C . ASP A 1 176 ? 0.200 -13.371 -13.564 1.00 97.44 176 ASP A C 1
ATOM 1393 O O . ASP A 1 176 ? -0.835 -13.640 -12.965 1.00 97.44 176 ASP A O 1
ATOM 1397 N N . PHE A 1 177 ? 0.385 -12.209 -14.189 1.00 97.56 177 PHE A N 1
ATOM 1398 C CA . PHE A 1 177 ? -0.582 -11.112 -14.193 1.00 97.56 177 PHE A CA 1
ATOM 1399 C C . PHE A 1 177 ? -1.914 -11.502 -14.848 1.00 97.56 177 PHE A C 1
ATOM 1401 O O . PHE A 1 177 ? -2.981 -11.180 -14.338 1.00 97.56 177 PHE A O 1
ATOM 1408 N N . THR A 1 178 ? -1.864 -12.258 -15.944 1.00 97.50 178 THR A N 1
ATOM 1409 C CA . THR A 1 178 ? -3.055 -12.729 -16.679 1.00 97.50 178 THR A CA 1
ATOM 1410 C C . THR A 1 178 ? -3.899 -13.754 -15.920 1.00 97.50 178 THR A C 1
ATOM 1412 O O . THR A 1 178 ? -5.053 -13.971 -16.277 1.00 97.50 178 THR A O 1
ATOM 1415 N N . LYS A 1 179 ? -3.363 -14.373 -14.859 1.00 97.12 179 LYS A N 1
ATOM 1416 C CA . LYS A 1 179 ? -4.122 -15.296 -13.993 1.00 97.12 179 LYS A CA 1
ATOM 1417 C C . LYS A 1 179 ? -5.025 -14.566 -12.999 1.00 97.12 179 LYS A C 1
ATOM 1419 O O . LYS A 1 179 ? -5.841 -15.210 -12.345 1.00 97.12 179 LYS A O 1
ATOM 1424 N N . LEU A 1 180 ? -4.836 -13.259 -12.839 1.00 96.38 180 LEU A N 1
ATOM 1425 C CA . LEU A 1 180 ? -5.590 -12.439 -11.904 1.00 96.38 180 LEU A CA 1
ATOM 1426 C C . LEU A 1 180 ? -6.936 -12.027 -12.505 1.00 96.38 180 LEU A C 1
ATOM 1428 O O . LEU A 1 180 ? -7.082 -11.893 -13.725 1.00 96.38 180 LEU A O 1
ATOM 1432 N N . ASP A 1 181 ? -7.920 -11.792 -11.642 1.00 95.44 181 ASP A N 1
ATOM 1433 C CA . ASP A 1 181 ? -9.176 -11.162 -12.048 1.00 95.44 181 ASP A CA 1
ATOM 1434 C C . ASP A 1 181 ? -8.967 -9.686 -12.459 1.00 95.44 181 ASP A C 1
ATOM 1436 O O . ASP A 1 181 ? -7.893 -9.109 -12.258 1.00 95.44 181 ASP A O 1
ATOM 1440 N N . ASP A 1 182 ? -9.976 -9.088 -13.102 1.00 94.38 182 ASP A N 1
ATOM 1441 C CA . ASP A 1 182 ? -9.888 -7.721 -13.641 1.00 94.38 182 ASP A CA 1
ATOM 1442 C C . ASP A 1 182 ? -9.623 -6.681 -12.535 1.00 94.38 182 ASP A C 1
ATOM 1444 O O . ASP A 1 182 ? -8.814 -5.769 -12.722 1.00 94.38 182 ASP A O 1
ATOM 1448 N N . GLU A 1 183 ? -10.253 -6.845 -11.365 1.00 93.00 183 GLU A N 1
ATOM 1449 C CA . GLU A 1 183 ? -10.091 -5.956 -10.206 1.00 93.00 183 GLU A CA 1
ATOM 1450 C C . GLU A 1 183 ? -8.629 -5.944 -9.743 1.00 93.00 183 GLU A C 1
ATOM 1452 O O . GLU A 1 183 ? -8.001 -4.886 -9.650 1.00 93.00 183 GLU A O 1
ATOM 1457 N N . ARG A 1 184 ? -8.041 -7.129 -9.540 1.00 95.19 184 ARG A N 1
ATOM 1458 C CA . ARG A 1 184 ? -6.646 -7.281 -9.118 1.00 95.19 184 ARG A CA 1
ATOM 1459 C C . ARG A 1 184 ? -5.663 -6.760 -10.152 1.00 95.19 184 ARG A C 1
ATOM 1461 O O . ARG A 1 184 ? -4.671 -6.128 -9.775 1.00 95.19 184 ARG A O 1
ATOM 1468 N N . ARG A 1 185 ? -5.928 -6.979 -11.444 1.00 97.00 185 ARG A N 1
ATOM 1469 C CA . ARG A 1 185 ? -5.103 -6.412 -12.521 1.00 97.00 185 ARG A CA 1
ATOM 1470 C C . ARG A 1 185 ? -5.087 -4.886 -12.454 1.00 97.00 185 ARG A C 1
ATOM 1472 O O . ARG A 1 185 ? -4.002 -4.300 -12.470 1.00 97.00 185 ARG A O 1
ATOM 1479 N N . GLY A 1 186 ? -6.252 -4.254 -12.302 1.00 95.69 186 GLY A N 1
ATOM 1480 C CA . GLY A 1 186 ? -6.366 -2.801 -12.152 1.00 95.69 186 GLY A CA 1
ATOM 1481 C C . GLY A 1 186 ? -5.644 -2.273 -10.907 1.00 95.69 186 GLY A C 1
ATOM 1482 O O . GLY A 1 186 ? -4.892 -1.299 -10.979 1.00 95.69 186 GLY A O 1
ATOM 1483 N N . GLU A 1 187 ? -5.785 -2.954 -9.767 1.00 94.12 187 GLU A N 1
ATOM 1484 C CA . GLU A 1 187 ? -5.110 -2.581 -8.517 1.00 94.12 187 GLU A CA 1
ATOM 1485 C C . GLU A 1 187 ? -3.575 -2.647 -8.632 1.00 94.12 187 GLU A C 1
ATOM 1487 O O . GLU A 1 187 ? -2.880 -1.748 -8.141 1.00 94.12 187 GLU A O 1
ATOM 1492 N N . ILE A 1 188 ? -3.037 -3.665 -9.314 1.00 96.50 188 ILE A N 1
ATOM 1493 C CA . ILE A 1 188 ? -1.597 -3.795 -9.584 1.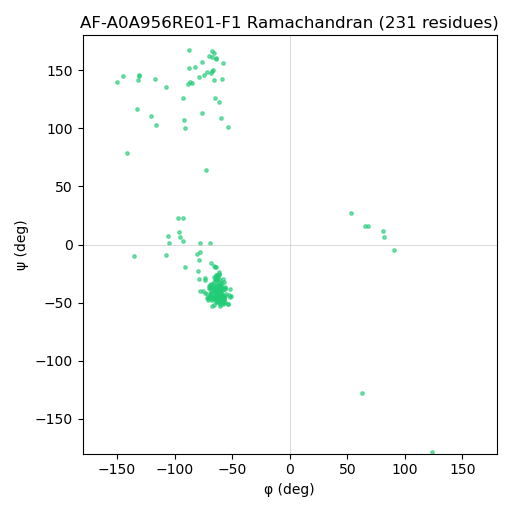00 96.50 188 ILE A CA 1
ATOM 1494 C C . ILE A 1 188 ? -1.116 -2.703 -10.537 1.00 96.50 188 ILE A C 1
ATOM 1496 O O . ILE A 1 188 ? -0.097 -2.068 -10.253 1.00 96.50 188 ILE A O 1
ATOM 1500 N N . VAL A 1 189 ? -1.845 -2.436 -11.627 1.00 96.69 189 VAL A N 1
ATOM 1501 C CA . VAL A 1 189 ? -1.506 -1.348 -12.560 1.00 96.69 189 VAL A CA 1
ATOM 1502 C C . VAL A 1 189 ? -1.460 -0.012 -11.823 1.00 96.69 189 VAL A C 1
ATOM 1504 O O . VAL A 1 189 ? -0.478 0.724 -11.938 1.00 96.69 189 VAL A O 1
ATOM 1507 N N . GLY A 1 190 ? -2.447 0.260 -10.966 1.00 94.38 190 GLY A N 1
ATOM 1508 C CA . GLY A 1 190 ? -2.465 1.439 -10.105 1.00 94.38 190 GLY A CA 1
ATOM 1509 C C . GLY A 1 190 ? -1.283 1.504 -9.129 1.00 94.38 190 GLY A C 1
ATOM 1510 O O . GLY A 1 190 ? -0.691 2.570 -8.941 1.00 94.38 190 GLY A O 1
ATOM 1511 N N . ALA A 1 191 ? -0.916 0.383 -8.499 1.00 92.31 191 ALA A N 1
ATOM 1512 C CA . ALA A 1 191 ? 0.215 0.316 -7.571 1.00 92.31 191 ALA A CA 1
ATOM 1513 C C . ALA A 1 191 ? 1.557 0.595 -8.260 1.00 92.31 191 ALA A C 1
ATOM 1515 O O . ALA A 1 191 ? 2.333 1.423 -7.775 1.00 92.31 191 ALA A O 1
ATOM 1516 N N . ILE A 1 192 ? 1.789 -0.029 -9.414 1.00 94.75 192 ILE A N 1
ATOM 1517 C CA . ILE A 1 192 ? 2.990 0.176 -10.223 1.00 94.75 192 ILE A CA 1
ATOM 1518 C C . ILE A 1 192 ? 3.040 1.615 -10.744 1.00 94.75 192 ILE A C 1
ATOM 1520 O O . ILE A 1 192 ? 4.071 2.279 -10.624 1.00 94.75 192 ILE A O 1
ATOM 1524 N N . GLY A 1 193 ? 1.923 2.124 -11.270 1.00 94.12 193 GLY A N 1
ATOM 1525 C CA . GLY A 1 193 ? 1.821 3.487 -11.785 1.00 94.12 193 GLY A CA 1
ATOM 1526 C C . GLY A 1 193 ? 2.230 4.534 -10.748 1.00 94.12 193 GLY A C 1
ATOM 1527 O O . GLY A 1 193 ? 3.018 5.429 -11.056 1.00 94.12 193 GLY A O 1
ATOM 1528 N N . ARG A 1 194 ? 1.806 4.379 -9.483 1.00 90.19 194 ARG A N 1
ATOM 1529 C CA . ARG A 1 194 ? 2.225 5.269 -8.383 1.00 90.19 194 ARG A CA 1
ATOM 1530 C C . ARG A 1 194 ? 3.738 5.303 -8.172 1.00 90.19 194 ARG A C 1
ATOM 1532 O O . ARG A 1 194 ? 4.267 6.381 -7.907 1.00 90.19 194 ARG A O 1
ATOM 1539 N N . GLN A 1 195 ? 4.424 4.169 -8.304 1.00 90.06 195 GLN A N 1
ATOM 1540 C CA . GLN A 1 195 ? 5.884 4.127 -8.184 1.00 90.06 195 GLN A CA 1
ATOM 1541 C C . GLN A 1 195 ? 6.570 4.740 -9.405 1.00 90.06 195 GLN A C 1
ATOM 1543 O O . GLN A 1 195 ? 7.488 5.547 -9.261 1.00 90.06 195 GLN A O 1
ATOM 1548 N N . LEU A 1 196 ? 6.070 4.448 -10.609 1.00 91.69 196 LEU A N 1
ATOM 1549 C CA . LEU A 1 196 ? 6.614 5.001 -11.852 1.00 91.69 196 LEU A CA 1
ATOM 1550 C C . LEU A 1 196 ? 6.551 6.529 -11.915 1.00 91.69 196 LEU A C 1
ATOM 1552 O O . LEU A 1 196 ? 7.439 7.146 -12.496 1.00 91.69 196 LEU A O 1
ATOM 1556 N N . ARG A 1 197 ? 5.556 7.161 -11.282 1.00 88.88 197 ARG A N 1
ATOM 1557 C CA . ARG A 1 197 ? 5.451 8.633 -11.210 1.00 88.88 197 ARG A CA 1
ATOM 1558 C C . ARG A 1 197 ? 6.675 9.300 -10.581 1.00 88.88 197 ARG A C 1
ATOM 1560 O O . ARG A 1 197 ? 6.965 10.444 -10.912 1.00 88.88 197 ARG A O 1
ATOM 1567 N N . ARG A 1 198 ? 7.363 8.603 -9.674 1.00 83.44 198 ARG A N 1
ATOM 1568 C CA . ARG A 1 198 ? 8.549 9.092 -8.953 1.00 83.44 198 ARG A CA 1
ATOM 1569 C C . ARG A 1 198 ? 9.848 8.478 -9.482 1.00 83.44 198 ARG A C 1
ATOM 1571 O O . ARG A 1 198 ? 10.912 8.748 -8.941 1.00 83.44 198 ARG A O 1
ATOM 1578 N N . SER A 1 199 ? 9.757 7.629 -10.505 1.00 85.75 199 SER A N 1
ATOM 1579 C CA . SER A 1 199 ? 10.893 6.901 -11.058 1.00 85.75 199 SER A CA 1
ATOM 1580 C C . SER A 1 199 ? 11.623 7.721 -12.114 1.00 85.75 199 SER A C 1
ATOM 1582 O O . SER A 1 199 ? 10.997 8.323 -12.986 1.00 85.75 199 SER A O 1
ATOM 1584 N N . VAL A 1 200 ? 12.954 7.649 -12.102 1.00 84.81 200 VAL A N 1
ATOM 1585 C CA . VAL A 1 200 ? 13.802 8.139 -13.202 1.00 84.81 200 VAL A CA 1
ATOM 1586 C C . VAL A 1 200 ? 13.593 7.338 -14.496 1.00 84.81 200 VAL A C 1
ATOM 1588 O O . VAL A 1 200 ? 13.865 7.835 -15.582 1.00 84.81 200 VAL A O 1
ATOM 1591 N N . HIS A 1 201 ? 13.029 6.129 -14.409 1.00 87.50 201 HIS A N 1
ATOM 1592 C CA . HIS A 1 201 ? 12.734 5.259 -15.551 1.00 87.50 201 HIS A CA 1
ATOM 1593 C C . HIS A 1 201 ? 11.279 5.360 -16.029 1.00 87.50 201 HIS A C 1
ATOM 1595 O O . HIS A 1 201 ? 10.766 4.427 -16.648 1.00 87.50 201 HIS A O 1
ATOM 1601 N N . ARG A 1 202 ? 10.587 6.469 -15.738 1.00 89.56 202 ARG A N 1
ATOM 1602 C CA . ARG A 1 202 ? 9.147 6.627 -15.990 1.00 89.56 202 ARG A CA 1
ATOM 1603 C C . ARG A 1 202 ? 8.725 6.292 -17.419 1.00 89.56 202 ARG A C 1
ATOM 1605 O O . ARG A 1 202 ? 7.723 5.607 -17.585 1.00 89.56 202 ARG A O 1
ATOM 1612 N N . GLU A 1 203 ? 9.443 6.761 -18.437 1.00 90.62 203 GLU A N 1
ATOM 1613 C CA . GLU A 1 203 ? 9.054 6.554 -19.842 1.00 90.62 203 GLU A CA 1
ATOM 1614 C C . GLU A 1 203 ? 9.108 5.075 -20.236 1.00 90.62 203 GLU A C 1
ATOM 1616 O O . GLU A 1 203 ? 8.113 4.505 -20.687 1.00 90.62 203 GLU A O 1
ATOM 1621 N N . ARG A 1 204 ? 10.246 4.421 -19.973 1.00 91.06 204 ARG A N 1
ATOM 1622 C CA . ARG A 1 204 ? 10.421 2.981 -20.205 1.00 91.06 204 ARG A CA 1
ATOM 1623 C C . ARG A 1 204 ? 9.445 2.156 -19.364 1.00 91.06 204 ARG A C 1
ATOM 1625 O O . ARG A 1 204 ? 8.861 1.193 -19.853 1.00 91.06 204 ARG A O 1
ATOM 1632 N N . GLY A 1 205 ? 9.242 2.557 -18.113 1.00 92.75 205 GLY A N 1
ATOM 1633 C CA . GLY A 1 205 ? 8.283 1.944 -17.204 1.00 92.75 205 GLY A CA 1
ATOM 1634 C C . GLY A 1 205 ? 6.845 2.055 -17.683 1.00 92.75 205 GLY A C 1
ATOM 1635 O O . GLY A 1 205 ? 6.115 1.074 -17.613 1.00 92.75 205 GLY A O 1
ATOM 1636 N N . ALA A 1 206 ? 6.446 3.208 -18.219 1.00 94.50 206 ALA A N 1
ATOM 1637 C CA . ALA A 1 206 ? 5.118 3.410 -18.781 1.00 94.50 206 ALA A CA 1
ATOM 1638 C C . ALA A 1 206 ? 4.884 2.514 -20.004 1.00 94.50 206 ALA A C 1
ATOM 1640 O O . ALA A 1 206 ? 3.808 1.938 -20.129 1.00 94.50 206 ALA A O 1
ATOM 1641 N N . ALA A 1 207 ? 5.887 2.345 -20.871 1.00 95.31 207 ALA A N 1
ATOM 1642 C CA . ALA A 1 207 ? 5.794 1.429 -22.007 1.00 95.31 207 ALA A CA 1
ATOM 1643 C C . ALA A 1 207 ? 5.593 -0.030 -21.555 1.00 95.31 207 ALA A C 1
ATOM 1645 O O . ALA A 1 207 ? 4.666 -0.689 -22.021 1.00 95.31 207 ALA A O 1
ATOM 1646 N N . LEU A 1 208 ? 6.392 -0.512 -20.592 1.00 95.31 208 LEU A N 1
ATOM 1647 C CA . LEU A 1 208 ? 6.216 -1.864 -20.045 1.00 95.31 208 LEU A CA 1
ATOM 1648 C C . LEU A 1 208 ? 4.889 -2.026 -19.298 1.00 95.31 208 LEU A C 1
ATOM 1650 O O . LEU A 1 208 ? 4.270 -3.083 -19.375 1.00 95.31 208 LEU A O 1
ATOM 1654 N N . LEU A 1 209 ? 4.436 -0.997 -18.577 1.00 96.75 209 LEU A N 1
ATOM 1655 C CA . LEU A 1 209 ? 3.153 -1.037 -17.882 1.00 96.75 209 LEU A CA 1
ATOM 1656 C C . LEU A 1 209 ? 1.986 -1.136 -18.871 1.00 96.75 209 LEU A C 1
ATOM 1658 O O . LEU A 1 209 ? 1.068 -1.909 -18.616 1.00 96.75 209 LEU A O 1
ATOM 1662 N N . ARG A 1 210 ? 2.045 -0.428 -20.008 1.00 97.44 210 ARG A N 1
ATOM 1663 C CA . ARG A 1 210 ? 1.057 -0.571 -21.091 1.00 97.44 210 ARG A CA 1
ATOM 1664 C C . ARG A 1 210 ? 1.075 -1.965 -21.702 1.00 97.44 210 ARG A C 1
ATOM 1666 O O . ARG A 1 210 ? 0.016 -2.558 -21.867 1.00 97.44 210 ARG A O 1
ATOM 1673 N N . GLU A 1 211 ? 2.253 -2.531 -21.963 1.00 97.31 211 GLU A N 1
ATOM 1674 C CA . GLU A 1 211 ? 2.347 -3.906 -22.473 1.00 97.31 211 GLU A CA 1
ATOM 1675 C C . GLU A 1 211 ? 1.777 -4.926 -21.469 1.00 97.31 211 GLU A C 1
ATOM 1677 O O . GLU A 1 211 ? 1.061 -5.850 -21.854 1.00 97.31 211 GLU A O 1
ATOM 1682 N N . LEU A 1 212 ? 2.048 -4.742 -20.172 1.00 97.44 212 LEU A N 1
ATOM 1683 C CA . LEU A 1 212 ? 1.503 -5.589 -19.109 1.00 97.44 212 LEU A CA 1
ATOM 1684 C C . LEU A 1 212 ? -0.025 -5.472 -19.020 1.00 97.44 212 LEU A C 1
ATOM 1686 O O . LEU A 1 212 ? -0.714 -6.490 -18.965 1.00 97.44 212 LEU A O 1
ATOM 1690 N N . ALA A 1 213 ? -0.545 -4.242 -19.025 1.00 97.06 213 ALA A N 1
ATOM 1691 C CA . ALA A 1 213 ? -1.973 -3.946 -18.975 1.00 97.06 213 ALA A CA 1
ATOM 1692 C C . ALA A 1 213 ? -2.710 -4.554 -20.175 1.00 97.06 213 ALA A C 1
ATOM 1694 O O . ALA A 1 213 ? -3.673 -5.294 -19.981 1.00 97.06 213 ALA A O 1
ATOM 1695 N N . ALA A 1 214 ? -2.188 -4.353 -21.389 1.00 97.38 214 ALA A N 1
ATOM 1696 C CA . ALA A 1 214 ? -2.741 -4.923 -22.612 1.00 97.38 214 ALA A CA 1
ATOM 1697 C C . ALA A 1 214 ? -2.746 -6.460 -22.587 1.00 97.38 214 ALA A C 1
ATOM 1699 O O . ALA A 1 214 ? -3.734 -7.082 -22.977 1.00 97.38 214 ALA A O 1
ATOM 1700 N N . ALA A 1 215 ? -1.680 -7.093 -22.078 1.00 96.44 215 ALA A N 1
ATOM 1701 C CA . ALA A 1 215 ? -1.635 -8.549 -21.920 1.00 96.44 215 ALA A CA 1
ATOM 1702 C C . ALA A 1 215 ? -2.742 -9.064 -20.987 1.00 96.44 215 ALA A C 1
ATOM 1704 O O . ALA A 1 215 ? -3.283 -10.146 -21.204 1.00 96.44 215 ALA A O 1
ATOM 1705 N N . GLY A 1 216 ? -3.090 -8.279 -19.967 1.00 95.25 216 GLY A N 1
ATOM 1706 C CA . GLY A 1 216 ? -4.213 -8.528 -19.076 1.00 95.25 216 GLY A CA 1
ATOM 1707 C C . GLY A 1 216 ? -5.512 -7.850 -19.503 1.00 95.25 216 GLY A C 1
ATOM 1708 O O . GLY A 1 216 ? -6.329 -7.612 -18.632 1.00 95.25 216 GLY A O 1
ATOM 1709 N N . GLY A 1 217 ? -5.720 -7.489 -20.771 1.00 96.38 217 GLY A N 1
ATOM 1710 C CA . GLY A 1 217 ? -7.008 -6.969 -21.253 1.00 96.38 217 GLY A CA 1
ATOM 1711 C C . GLY A 1 217 ? -7.461 -5.621 -20.671 1.00 96.38 217 GLY A C 1
ATOM 1712 O O . GLY 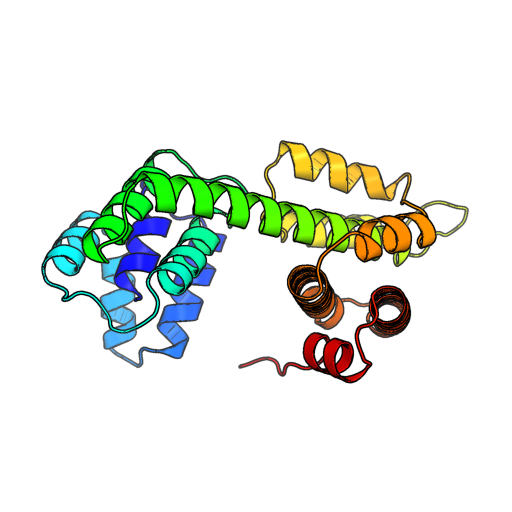A 1 217 ? -8.637 -5.292 -20.796 1.00 96.38 217 GLY A O 1
ATOM 1713 N N . LEU A 1 218 ? -6.564 -4.861 -20.039 1.00 95.75 218 LEU A N 1
ATOM 1714 C CA . LEU A 1 218 ? -6.822 -3.492 -19.585 1.00 95.75 218 LEU A CA 1
ATOM 1715 C C . LEU A 1 218 ? -6.515 -2.487 -20.703 1.00 95.75 218 LEU A C 1
ATOM 1717 O O . LEU A 1 218 ? -5.673 -2.749 -21.568 1.00 95.75 218 LEU A O 1
ATOM 1721 N N . GLY A 1 219 ? -7.203 -1.346 -20.684 1.00 93.56 219 GLY A N 1
ATOM 1722 C CA . GLY A 1 219 ? -7.061 -0.297 -21.692 1.00 93.56 219 GLY A CA 1
ATOM 1723 C C . GLY A 1 219 ? -5.952 0.706 -21.372 1.00 93.56 219 GLY A C 1
ATOM 1724 O O . GLY A 1 219 ? -5.454 0.785 -20.248 1.00 93.56 219 GLY A O 1
ATOM 1725 N N . ASP A 1 220 ? -5.599 1.533 -22.360 1.00 92.44 220 ASP A N 1
ATOM 1726 C CA . ASP A 1 220 ? -4.660 2.645 -22.156 1.00 92.44 220 ASP A CA 1
ATOM 1727 C C . ASP A 1 220 ? -5.185 3.654 -21.124 1.00 92.44 220 ASP A C 1
ATOM 1729 O O . ASP A 1 220 ? -4.394 4.185 -20.349 1.00 92.44 220 ASP A O 1
ATOM 1733 N N . ASP A 1 221 ? -6.506 3.841 -21.035 1.00 93.31 221 ASP A N 1
ATOM 1734 C CA . ASP A 1 221 ? -7.146 4.711 -20.040 1.00 93.31 221 ASP A CA 1
ATOM 1735 C C . ASP A 1 221 ? -6.833 4.276 -18.595 1.00 93.31 221 ASP A C 1
ATOM 1737 O O . ASP A 1 221 ? -6.588 5.123 -17.731 1.00 93.31 221 ASP A O 1
ATOM 1741 N N . ASP A 1 222 ? -6.775 2.965 -18.324 1.00 92.62 222 ASP A N 1
ATOM 1742 C CA . ASP A 1 222 ? -6.432 2.425 -17.001 1.00 92.62 222 ASP A CA 1
ATOM 1743 C C . ASP A 1 222 ? -4.984 2.768 -16.629 1.00 92.62 222 ASP A C 1
ATOM 1745 O O . ASP A 1 222 ? -4.669 3.151 -15.494 1.00 92.62 222 ASP A O 1
ATOM 1749 N N . VAL A 1 223 ? -4.083 2.657 -17.607 1.00 94.12 223 VAL A N 1
ATOM 1750 C CA . VAL A 1 223 ? -2.661 2.956 -17.432 1.00 94.12 223 VAL A CA 1
ATOM 1751 C C . VAL A 1 223 ? -2.436 4.455 -17.308 1.00 94.12 223 VAL A C 1
ATOM 1753 O O . VAL A 1 223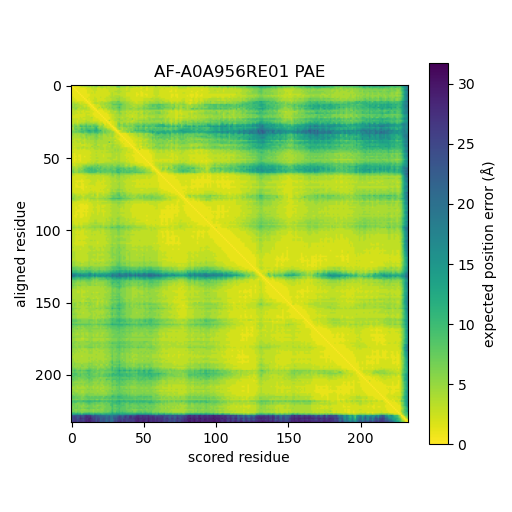 ? -1.681 4.894 -16.440 1.00 94.12 223 VAL A O 1
ATOM 1756 N N . ASP A 1 224 ? -3.112 5.255 -18.123 1.00 93.88 224 ASP A N 1
A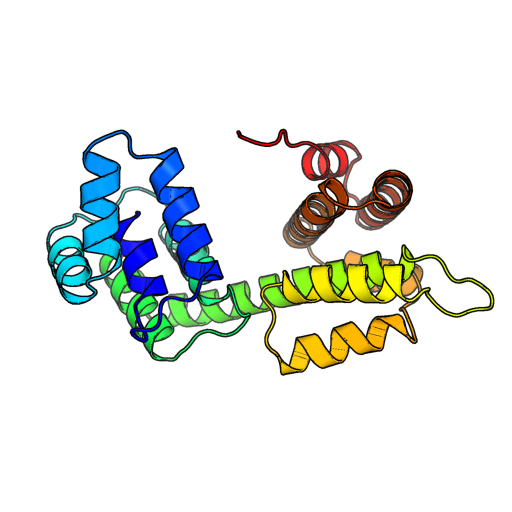TOM 1757 C CA . ASP A 1 224 ? -3.027 6.706 -18.078 1.00 93.88 224 ASP A CA 1
ATOM 1758 C C . ASP A 1 224 ? -3.563 7.234 -16.748 1.00 93.88 224 ASP A C 1
ATOM 1760 O O . ASP A 1 224 ? -2.893 8.054 -16.123 1.00 93.88 224 ASP A O 1
ATOM 1764 N N . ALA A 1 225 ? -4.667 6.694 -16.222 1.00 92.38 225 ALA A N 1
ATOM 1765 C CA . ALA A 1 225 ? -5.135 6.994 -14.868 1.00 92.38 225 ALA A CA 1
ATOM 1766 C C . ALA A 1 225 ? -4.102 6.589 -13.797 1.00 92.38 225 ALA A C 1
ATOM 1768 O O . ALA A 1 225 ? -3.795 7.356 -12.876 1.00 92.38 225 ALA A O 1
ATOM 1769 N N . ALA A 1 226 ? -3.484 5.412 -13.929 1.00 91.81 226 ALA A N 1
ATOM 1770 C CA . ALA A 1 226 ? -2.431 4.960 -13.021 1.00 91.81 226 ALA A CA 1
ATOM 1771 C C . ALA A 1 226 ? -1.159 5.823 -13.095 1.00 91.81 226 ALA A C 1
ATOM 1773 O O . ALA A 1 226 ? -0.469 6.001 -12.088 1.00 91.81 226 ALA A O 1
ATOM 1774 N N . LEU A 1 227 ? -0.866 6.447 -14.233 1.00 91.62 227 LEU A N 1
ATOM 1775 C CA . LEU A 1 227 ? 0.267 7.358 -14.418 1.00 91.62 227 LEU A CA 1
ATOM 1776 C C . LEU A 1 227 ? -0.090 8.827 -14.128 1.00 91.62 227 LEU A C 1
ATOM 1778 O O . LEU A 1 227 ? 0.803 9.622 -13.823 1.00 91.62 227 LEU A O 1
ATOM 1782 N N . ALA A 1 228 ? -1.376 9.177 -14.143 1.00 85.75 228 ALA A N 1
ATOM 1783 C CA . ALA A 1 228 ? -1.899 10.504 -13.866 1.00 85.75 228 ALA A CA 1
ATOM 1784 C C . ALA A 1 228 ? -2.237 10.671 -12.377 1.00 85.75 228 ALA A C 1
ATOM 1786 O O . ALA A 1 228 ? -3.288 10.274 -11.886 1.00 85.75 228 ALA A O 1
ATOM 1787 N N . ALA A 1 229 ? -1.351 11.317 -11.624 1.00 63.19 229 ALA A N 1
ATOM 1788 C CA . ALA A 1 229 ? -1.808 12.250 -10.599 1.00 63.19 229 ALA A CA 1
ATOM 1789 C C . ALA A 1 229 ? -0.781 13.357 -10.403 1.00 63.19 229 ALA A C 1
ATOM 1791 O O . ALA A 1 229 ? 0.427 13.114 -10.379 1.00 63.19 229 ALA A O 1
ATOM 1792 N N . LYS A 1 230 ? -1.323 14.563 -10.234 1.00 44.28 230 LYS A N 1
ATOM 1793 C CA . LYS A 1 230 ? -0.644 15.744 -9.719 1.00 44.28 230 LYS A CA 1
ATOM 1794 C C . LYS A 1 230 ? -0.107 15.444 -8.321 1.00 44.28 230 LYS A C 1
ATOM 1796 O O . LYS A 1 230 ? -0.787 14.801 -7.522 1.00 44.28 230 LYS A O 1
ATOM 1801 N N . SER A 1 231 ? 1.074 15.967 -8.019 1.00 34.91 231 SER A N 1
ATOM 1802 C CA . SER A 1 231 ? 1.478 16.256 -6.648 1.00 34.91 231 SER A CA 1
ATOM 1803 C C . SER A 1 231 ? 0.388 17.139 -6.036 1.00 34.91 231 SER A C 1
ATOM 1805 O O . SER A 1 231 ? 0.293 18.317 -6.373 1.00 34.91 231 SER A O 1
ATOM 1807 N N . GLY A 1 232 ? -0.496 16.559 -5.221 1.00 32.56 232 GLY A N 1
ATOM 1808 C CA . GLY A 1 232 ? -1.255 17.342 -4.254 1.00 32.56 232 GLY A CA 1
ATOM 1809 C C . GLY A 1 232 ? -0.219 18.003 -3.360 1.00 32.56 232 GLY A C 1
ATOM 1810 O O . GLY A 1 232 ? 0.537 17.299 -2.691 1.00 32.56 232 GLY A O 1
ATOM 1811 N N . SER A 1 233 ? -0.088 19.315 -3.531 1.00 31.34 233 SER A N 1
ATOM 1812 C CA . SER A 1 233 ? 0.720 20.187 -2.680 1.00 31.34 233 SER A CA 1
ATOM 1813 C C . SER A 1 233 ? 0.026 20.343 -1.337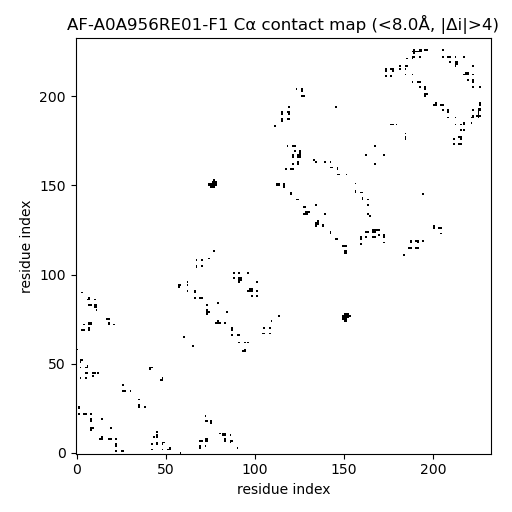 1.00 31.34 233 SER A C 1
ATOM 1815 O O . SER A 1 233 ? -1.225 20.308 -1.352 1.00 31.34 233 SER A O 1
#

Secondary structure (DSSP, 8-state):
-HHHHHHHHTTTS---HHHHHHHHHHHHTT--THHHHHHHHHTT-HHHHHHHHHHSPPPSS-HHHHHHHHHHHHTTTS---HHHHHHHHHHHHHTT--HHHHHHHHHHHHHHHHHHHHHHHHHHHHHS--BTTB--HHHHHHHHHHHHTSS--HHHHHHHHHHTTSPPPHHHHHHHHTTS-HHHHHHHHHHHHHHHTT-TTHHHHHHHHHHHHHHTT--HHHHHHHH------